Protein AF-A0A433D2B3-F1 (afdb_monomer)

Organism: NCBI:txid994334

Solvent-accessible surface area (backbone atoms only — not comparable to full-atom values): 10931 Å² total; per-residue (Å²): 137,81,81,78,73,80,75,75,76,67,41,40,36,40,37,32,33,40,99,88,41,54,33,32,41,32,51,20,39,74,54,77,74,91,64,68,75,92,56,89,85,70,92,57,62,90,76,40,71,64,41,86,61,55,42,36,30,39,37,45,31,44,39,43,84,67,86,61,67,58,45,28,50,34,42,29,52,46,85,72,70,93,79,68,74,88,70,60,84,61,95,88,54,80,71,46,66,30,31,39,37,40,40,28,44,83,43,98,86,71,34,32,44,38,40,38,44,30,24,35,72,87,78,66,45,78,64,61,48,37,38,36,36,40,39,40,73,90,66,50,48,43,37,37,41,42,38,38,30,88,72,38,38,35,40,37,26,42,39,41,51,55,88,56,32,37,45,32,38,60,78,46,79,49,68,44,94,85,28,78,82,63,63,73,91,66,96,69,78,132

Foldseek 3Di:
DPPPPPPQQFWKWKWKQDPPFTFKIWTWGFDDDPDPPPPPDDPPLVLQLQSSVAGKIKGKMKGHDDLADFIKIKIFRDPDPPPDDPGDDDPPTDIAMKIKMWHWHDDPVRKIKIKMWIAHPPPRHTDWIKIFIWHDVVSAFKIWTWMDTPLFKTWIWIDTRDRRMDIIGTPDMDGDPPRRDHDDPDPDDD

Nearest PDB structures (foldseek):
  4ymy-assembly1_A-2  TM=8.874E-01  e=3.573E-06  Arabidopsis thaliana
  3ia8-assembly1_A  TM=9.368E-01  e=1.236E-05  Homo sapiens
  3wje-assembly1_A  TM=8.516E-01  e=1.520E-05  Arabidopsis thaliana
  5ixm-assembly2_C  TM=2.430E-01  e=9.968E+00  Yersinia pestis

Sequence (190 aa):
MCSDAHVIPKPLHVTLDDKSQRVRHALLTRVGPMSLPCLRGMSSTSSHPLAFLVGTWKGKGVGKYPRTLLVTHRLVITPPPSHLSPLGIYPTIKPFNYGEEITISSSPKGFLVYHQKTWDNETNQPLHAEMGYFRTPGMGEKVELVVVAPNGLASVEEGIISGTEVNLSSKILARTSTAKVCFCSSGLQD

InterPro domains:
  IPR012674 Calycin [G3DSA:2.40.128.20] (83-186)
  IPR012674 Calycin [SSF50814] (48-179)
  IPR014878 THAP4-like, heme-binding domain [PF08768] (88-180)
  IPR014878 THAP4-like, heme-binding domain [cd07828] (49-180)
  IPR045165 Nitrobindin family [PTHR15854] (88-180)

pLDDT: mean 74.67, std 20.89, range [29.77, 97.44]

Secondary structure (DSSP, 8-state):
-------PPPPEEEEEEETTEEEEEEEEEEES-S-----TT---GGGSTTGGG-EEEEEEEEE---S----EEEEEESPPPTT--S----SSS--EEEEEEEEEEE-TTS-EEEEEEEEETTT--EEEEEEEEEE-GGGSSEEEEEEEETTTEEEEEEEEEETTEEEEEEEEEEE-TTSPP---------

Mean predicted aligned error: 10.5 Å

Radius of gyration: 17.61 Å; Cα contacts (8 Å, |Δi|>4): 393; chains: 1; bounding box: 43×60×46 Å

Structure (mmCIF, N/CA/C/O backbone):
data_AF-A0A433D2B3-F1
#
_entry.id   AF-A0A433D2B3-F1
#
loop_
_atom_site.group_PDB
_atom_site.id
_atom_site.type_symbol
_atom_site.label_atom_id
_atom_site.label_alt_id
_atom_site.label_comp_id
_atom_site.label_asym_id
_atom_site.label_entity_id
_atom_site.label_seq_id
_atom_site.pdbx_PDB_ins_code
_atom_site.Cartn_x
_atom_site.Cartn_y
_atom_site.Cartn_z
_atom_site.occupancy
_atom_site.B_iso_or_equiv
_atom_site.auth_seq_id
_atom_site.auth_comp_id
_atom_site.auth_asym_id
_atom_site.auth_atom_id
_atom_site.pdbx_PDB_model_num
ATOM 1 N N . MET A 1 1 ? 0.147 34.535 26.026 1.00 36.38 1 MET A N 1
ATOM 2 C CA . MET A 1 1 ? 1.220 33.800 25.327 1.00 36.38 1 MET A CA 1
ATOM 3 C C . MET A 1 1 ? 0.942 32.312 25.475 1.00 36.38 1 MET A C 1
ATOM 5 O O . MET A 1 1 ? 1.315 31.739 26.486 1.00 36.38 1 MET A O 1
ATOM 9 N N . CYS A 1 2 ? 0.219 31.705 24.532 1.00 31.45 2 CYS A N 1
ATOM 10 C CA . CYS A 1 2 ? 0.252 30.250 24.389 1.00 31.45 2 CYS A CA 1
ATOM 11 C C . CYS A 1 2 ? 1.401 29.969 23.429 1.00 31.45 2 CYS A C 1
ATOM 13 O O . CYS A 1 2 ? 1.379 30.459 22.303 1.00 31.45 2 CYS A O 1
ATOM 15 N N . SER A 1 3 ? 2.446 29.290 23.893 1.00 32.81 3 SER A N 1
ATOM 16 C CA . SER A 1 3 ? 3.455 28.760 22.987 1.00 32.81 3 SER A CA 1
ATOM 17 C C . SER A 1 3 ? 2.766 27.691 22.147 1.00 32.81 3 SER A C 1
ATOM 19 O O . SER A 1 3 ? 2.440 26.625 22.674 1.00 32.81 3 SER A O 1
ATOM 21 N N . ASP A 1 4 ? 2.516 27.979 20.872 1.00 34.50 4 ASP A N 1
ATOM 22 C CA . ASP A 1 4 ? 2.251 26.948 19.877 1.00 34.50 4 ASP A CA 1
ATOM 23 C C . ASP A 1 4 ? 3.492 26.059 19.837 1.00 34.50 4 ASP A C 1
ATOM 25 O O . ASP A 1 4 ? 4.485 26.356 19.169 1.00 34.50 4 ASP A O 1
ATOM 29 N N . ALA A 1 5 ? 3.477 24.990 20.633 1.00 38.03 5 ALA A N 1
ATOM 30 C CA . ALA A 1 5 ? 4.425 23.913 20.469 1.00 38.03 5 ALA A CA 1
ATOM 31 C C . ALA A 1 5 ? 4.274 23.459 19.019 1.00 38.03 5 ALA A C 1
ATOM 33 O O . ALA A 1 5 ? 3.211 22.989 18.616 1.00 38.03 5 ALA A O 1
ATOM 34 N N . HIS A 1 6 ? 5.313 23.676 18.220 1.00 41.75 6 HIS A N 1
ATOM 35 C CA . HIS A 1 6 ? 5.370 23.227 16.842 1.00 41.75 6 HIS A CA 1
ATOM 36 C C . HIS A 1 6 ? 5.349 21.694 16.863 1.00 41.75 6 HIS A C 1
ATOM 38 O O . HIS A 1 6 ? 6.390 21.046 16.964 1.00 41.75 6 HIS A O 1
ATOM 44 N N . VAL A 1 7 ? 4.151 21.103 16.883 1.00 53.12 7 VAL A N 1
ATOM 45 C CA . VAL A 1 7 ? 3.976 19.653 16.850 1.00 53.12 7 VAL A CA 1
ATOM 46 C C . VAL A 1 7 ? 4.418 19.209 15.466 1.00 53.12 7 VAL A C 1
ATOM 48 O O . VAL A 1 7 ? 3.688 19.360 14.488 1.00 53.12 7 VAL A O 1
ATOM 51 N N . ILE A 1 8 ? 5.643 18.698 15.381 1.00 56.00 8 ILE A N 1
ATOM 52 C CA . ILE A 1 8 ? 6.182 18.127 14.151 1.00 56.00 8 ILE A CA 1
ATOM 53 C C . ILE A 1 8 ? 5.275 16.944 13.773 1.00 56.00 8 ILE A C 1
ATOM 55 O O . ILE A 1 8 ? 5.150 16.004 14.568 1.00 56.00 8 ILE A O 1
ATOM 59 N N . PRO A 1 9 ? 4.607 16.966 12.604 1.00 66.56 9 PRO A N 1
ATOM 60 C CA . PRO A 1 9 ? 3.722 15.881 12.209 1.00 66.56 9 PRO A CA 1
ATOM 61 C C . PRO A 1 9 ? 4.531 14.591 12.057 1.00 66.56 9 PRO A C 1
ATOM 63 O O . PRO A 1 9 ? 5.535 14.552 11.344 1.00 66.56 9 PRO A O 1
ATOM 66 N N . LYS A 1 10 ? 4.097 13.528 12.744 1.00 79.88 10 LYS A N 1
ATOM 67 C CA . LYS A 1 10 ? 4.774 12.228 12.687 1.00 79.88 10 LYS A CA 1
ATOM 68 C C . LYS A 1 10 ? 4.677 11.636 11.273 1.00 79.88 10 LYS A C 1
ATOM 70 O O . LYS A 1 10 ? 3.610 11.735 10.658 1.00 79.88 10 LYS A O 1
ATOM 75 N N . PRO A 1 11 ? 5.748 11.010 10.759 1.00 83.88 11 PRO A N 1
ATOM 76 C CA . PRO A 1 11 ? 5.733 10.432 9.426 1.00 83.88 11 PRO A CA 1
ATOM 77 C C . PRO A 1 11 ? 4.878 9.162 9.370 1.00 83.88 11 PRO A C 1
ATOM 79 O O . PRO A 1 11 ? 4.800 8.378 10.324 1.00 83.88 11 PRO A O 1
ATOM 82 N N . LEU A 1 12 ? 4.280 8.937 8.206 1.00 85.38 12 LEU A N 1
ATOM 83 C CA . LEU A 1 12 ? 3.668 7.673 7.830 1.00 85.38 12 LEU A CA 1
ATOM 84 C C . LEU A 1 12 ? 4.764 6.744 7.303 1.00 85.38 12 LEU A C 1
ATOM 86 O O . LEU A 1 12 ? 5.452 7.057 6.331 1.00 85.38 12 LEU A O 1
ATOM 90 N N . HIS A 1 13 ? 4.923 5.60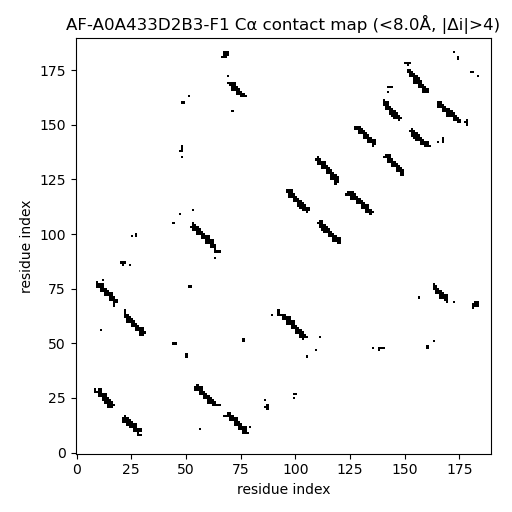2 7.960 1.00 88.00 13 HIS A N 1
ATOM 91 C CA . HIS A 1 13 ? 5.782 4.523 7.507 1.00 88.00 13 HIS A CA 1
ATOM 92 C C . HIS A 1 13 ? 4.929 3.522 6.748 1.00 88.00 13 HIS A C 1
ATOM 94 O O . HIS A 1 13 ? 3.984 2.950 7.293 1.00 88.00 13 HIS A O 1
ATOM 100 N N . VAL A 1 14 ? 5.292 3.302 5.493 1.00 86.00 14 VAL A N 1
ATOM 101 C CA . VAL A 1 14 ? 4.665 2.298 4.642 1.00 86.00 14 VAL A CA 1
ATOM 102 C C . VAL A 1 14 ? 5.658 1.167 4.464 1.00 86.00 14 VAL A C 1
ATOM 104 O O . VAL A 1 14 ? 6.830 1.385 4.137 1.00 86.00 14 VAL A O 1
ATOM 107 N N . THR A 1 15 ? 5.207 -0.050 4.715 1.00 83.56 15 THR A N 1
ATOM 108 C CA . THR A 1 15 ? 5.986 -1.260 4.485 1.00 83.56 15 THR A CA 1
ATOM 109 C C . THR A 1 15 ? 5.151 -2.261 3.719 1.00 83.56 15 THR A C 1
ATOM 111 O O . THR A 1 15 ? 3.971 -2.444 4.011 1.00 83.56 15 THR A O 1
ATOM 114 N N . LEU A 1 16 ? 5.792 -2.900 2.750 1.00 78.75 16 LEU A N 1
ATOM 115 C CA . LEU A 1 16 ? 5.245 -4.036 2.034 1.00 78.75 16 LEU A CA 1
ATOM 116 C C . LEU A 1 16 ? 6.189 -5.205 2.273 1.00 78.75 16 LEU A C 1
ATOM 118 O O . LEU A 1 16 ? 7.381 -5.105 1.953 1.00 78.75 16 LEU A O 1
ATOM 122 N N . ASP A 1 17 ? 5.664 -6.280 2.844 1.00 74.06 17 ASP A N 1
ATOM 123 C CA . ASP A 1 17 ? 6.424 -7.480 3.183 1.00 74.06 17 ASP A CA 1
ATOM 124 C C . ASP A 1 17 ? 5.883 -8.682 2.374 1.00 74.06 17 ASP A C 1
ATOM 126 O O . ASP A 1 17 ? 4.673 -8.816 2.207 1.00 74.06 17 ASP A O 1
ATOM 130 N N . ASP A 1 18 ? 6.768 -9.549 1.865 1.00 69.00 18 ASP A N 1
ATOM 131 C CA . ASP A 1 18 ? 6.427 -10.843 1.239 1.00 69.00 18 ASP A CA 1
ATOM 132 C C . ASP A 1 18 ? 7.002 -11.973 2.101 1.00 69.00 18 ASP A C 1
ATOM 134 O O . ASP A 1 18 ? 8.226 -12.104 2.214 1.00 69.00 18 ASP A O 1
ATOM 138 N N . LYS A 1 19 ? 6.107 -12.765 2.712 1.00 64.31 19 LYS A N 1
ATOM 139 C CA . LYS A 1 19 ? 6.339 -13.914 3.616 1.00 64.31 19 LYS A CA 1
ATOM 140 C C . LYS A 1 19 ? 7.333 -13.669 4.758 1.00 64.31 19 LYS A C 1
ATO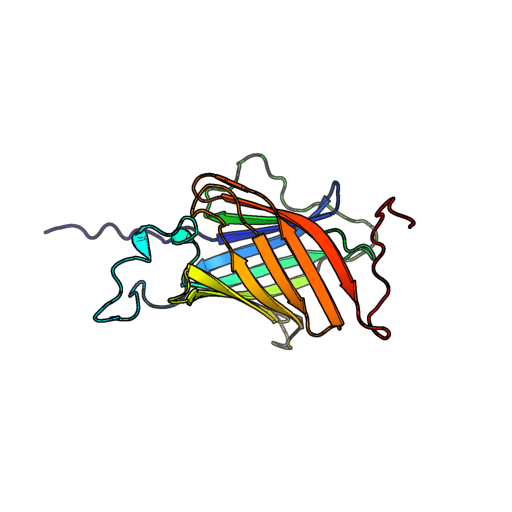M 142 O O . LYS A 1 19 ? 6.942 -13.678 5.919 1.00 64.31 19 LYS A O 1
ATOM 147 N N . SER A 1 20 ? 8.613 -13.500 4.449 1.00 53.44 20 SER A N 1
ATOM 148 C CA . SER A 1 20 ? 9.714 -13.373 5.408 1.00 53.44 20 SER A CA 1
ATOM 149 C C . SER A 1 20 ? 10.604 -12.149 5.185 1.00 53.44 20 SER A C 1
ATOM 151 O O . SER A 1 20 ? 11.572 -11.981 5.926 1.00 53.44 20 SER A O 1
ATOM 153 N N . GLN A 1 21 ? 10.341 -11.311 4.176 1.00 57.34 21 GLN A N 1
ATOM 154 C CA . GLN A 1 21 ? 11.238 -10.213 3.803 1.00 57.34 21 GLN A CA 1
ATOM 155 C C . GLN A 1 21 ? 10.484 -8.945 3.398 1.00 57.34 21 GLN A C 1
ATOM 157 O O . GLN A 1 21 ? 9.480 -8.992 2.692 1.00 57.34 21 GLN A O 1
ATOM 162 N N . ARG A 1 22 ? 11.041 -7.791 3.774 1.00 62.94 22 ARG A N 1
ATOM 163 C CA . ARG A 1 22 ? 10.541 -6.480 3.351 1.00 62.94 22 ARG A CA 1
ATOM 164 C C . ARG A 1 22 ? 10.921 -6.186 1.907 1.00 62.94 22 ARG A C 1
ATOM 166 O O . ARG A 1 22 ? 12.106 -6.064 1.594 1.00 62.94 22 ARG A O 1
ATOM 173 N N . VAL A 1 23 ? 9.918 -6.016 1.052 1.00 72.81 23 VAL A N 1
ATOM 174 C CA . VAL A 1 23 ? 10.076 -5.704 -0.379 1.00 72.81 23 VAL A CA 1
ATOM 175 C C . VAL A 1 23 ? 9.934 -4.208 -0.663 1.00 72.81 23 VAL A C 1
ATOM 177 O O . VAL A 1 23 ? 10.496 -3.702 -1.633 1.00 72.81 23 VAL A O 1
ATOM 180 N N . ARG A 1 24 ? 9.264 -3.459 0.219 1.00 79.75 24 ARG A N 1
ATOM 181 C CA . ARG A 1 24 ? 9.119 -2.003 0.108 1.00 79.75 24 ARG A CA 1
ATOM 182 C C . ARG A 1 24 ? 9.167 -1.339 1.474 1.00 79.75 24 ARG A C 1
ATOM 184 O O . ARG A 1 24 ? 8.575 -1.832 2.432 1.00 79.75 24 ARG A O 1
ATOM 191 N N . HIS A 1 25 ? 9.830 -0.192 1.545 1.00 83.88 25 HIS A N 1
ATOM 192 C CA . HIS A 1 25 ? 9.764 0.707 2.689 1.00 83.88 25 HIS A CA 1
ATOM 193 C C . HIS A 1 25 ? 9.702 2.157 2.215 1.00 83.88 25 HIS A C 1
ATOM 195 O O . HIS A 1 25 ? 10.531 2.541 1.393 1.00 83.88 25 HIS A O 1
ATOM 201 N N . ALA A 1 26 ? 8.779 2.956 2.744 1.00 84.94 26 ALA A N 1
ATOM 202 C CA . ALA A 1 26 ? 8.717 4.390 2.491 1.00 84.94 26 ALA A CA 1
ATOM 203 C C . ALA A 1 26 ? 8.452 5.186 3.771 1.00 84.94 26 ALA A C 1
ATOM 205 O O . ALA A 1 26 ? 7.760 4.722 4.682 1.00 84.94 26 ALA A O 1
ATOM 206 N N . LEU A 1 27 ? 9.015 6.395 3.807 1.00 87.25 27 LEU A N 1
ATOM 207 C CA . LEU A 1 27 ? 8.814 7.393 4.851 1.00 87.25 27 LEU A CA 1
ATOM 208 C C . LEU A 1 27 ? 8.154 8.613 4.226 1.00 87.25 27 LEU A C 1
ATOM 210 O O . LEU A 1 27 ? 8.763 9.280 3.386 1.00 87.25 27 LEU A O 1
ATOM 214 N N . LEU A 1 28 ? 6.917 8.889 4.630 1.00 87.56 28 LEU A N 1
ATOM 215 C CA . LEU A 1 28 ? 6.098 9.944 4.050 1.00 87.56 28 LEU A CA 1
ATOM 216 C C . LEU A 1 28 ? 5.723 10.978 5.107 1.00 87.56 28 LEU A C 1
ATOM 218 O O . LEU A 1 28 ? 5.238 10.646 6.188 1.00 87.56 28 LEU A O 1
ATOM 222 N N . THR A 1 29 ? 5.887 12.247 4.767 1.00 88.69 29 THR A N 1
ATOM 223 C CA . THR A 1 29 ? 5.452 13.370 5.595 1.00 88.69 29 THR A CA 1
ATOM 224 C C . THR A 1 29 ? 4.108 13.864 5.087 1.00 88.69 29 THR A C 1
ATOM 226 O O . THR A 1 29 ? 3.861 13.888 3.881 1.00 88.69 29 THR A O 1
ATOM 229 N N . ARG A 1 30 ? 3.220 14.269 5.994 1.00 87.69 30 ARG A N 1
ATOM 230 C CA . ARG A 1 30 ? 1.948 14.881 5.604 1.00 87.69 30 ARG A CA 1
ATOM 231 C C . ARG A 1 30 ? 2.207 16.212 4.884 1.00 87.69 30 ARG A C 1
ATOM 233 O O . ARG A 1 30 ? 2.956 17.043 5.391 1.00 87.69 30 ARG A O 1
ATOM 240 N N . VAL A 1 31 ? 1.585 16.412 3.725 1.00 86.19 31 VAL A N 1
ATOM 241 C CA . VAL A 1 31 ? 1.698 17.628 2.905 1.00 86.19 31 VAL A CA 1
ATOM 242 C C . VAL A 1 31 ? 0.341 18.319 2.807 1.00 86.19 31 VAL A C 1
ATOM 244 O O . VAL A 1 31 ? -0.689 17.665 2.655 1.00 86.19 31 VAL A O 1
ATOM 247 N N . GLY A 1 32 ? 0.358 19.652 2.851 1.00 70.19 32 GLY A N 1
ATOM 248 C CA . GLY A 1 32 ? -0.837 20.493 2.813 1.00 70.19 32 GLY A CA 1
ATOM 249 C C . GLY A 1 32 ? -1.330 20.889 4.210 1.00 70.19 32 GLY A C 1
ATOM 250 O O . GLY A 1 32 ? -0.843 20.366 5.216 1.00 70.19 32 GLY A O 1
ATOM 251 N N . PRO A 1 33 ? -2.259 21.855 4.300 1.00 54.53 33 PRO A N 1
ATOM 252 C CA . PRO A 1 33 ? -2.756 22.324 5.584 1.00 54.53 33 PRO A CA 1
ATOM 253 C C . PRO A 1 33 ? -3.473 21.188 6.330 1.00 54.53 33 PRO A C 1
ATOM 255 O O . PRO A 1 33 ? -4.255 20.445 5.743 1.00 54.53 33 PRO A O 1
ATOM 258 N N . MET A 1 34 ? -3.276 21.099 7.653 1.00 48.66 34 MET A N 1
ATOM 259 C CA . MET A 1 34 ? -4.093 20.265 8.558 1.00 48.66 34 MET A CA 1
ATOM 260 C C . MET A 1 34 ? -5.570 20.702 8.613 1.00 48.66 34 MET A C 1
ATOM 262 O O . MET A 1 34 ? -6.334 20.210 9.441 1.00 48.66 34 MET A O 1
ATOM 266 N N . SER A 1 35 ? -6.000 21.628 7.756 1.00 38.94 35 SER A N 1
ATOM 267 C CA . SER A 1 35 ? -7.409 21.922 7.598 1.00 38.94 35 SER A CA 1
ATOM 268 C C . SER A 1 35 ? -8.061 20.733 6.904 1.00 38.94 35 SER A C 1
ATOM 270 O O . SER A 1 35 ? -7.935 20.555 5.689 1.00 38.94 35 SER A O 1
ATOM 272 N N . LEU A 1 36 ? -8.829 19.964 7.680 1.00 43.25 36 LEU A N 1
ATOM 273 C CA . LEU A 1 36 ? -10.088 19.415 7.183 1.00 43.25 36 LEU A CA 1
ATOM 274 C C . LEU A 1 36 ? -10.676 20.463 6.226 1.00 43.25 36 LEU A C 1
ATOM 276 O O . LEU A 1 36 ? -10.712 21.640 6.611 1.00 43.25 36 LEU A O 1
ATOM 280 N N . PRO A 1 37 ? -11.098 20.105 4.997 1.00 36.06 37 PRO A N 1
ATOM 281 C CA . PRO A 1 37 ? -11.882 21.042 4.212 1.00 36.06 37 PRO A CA 1
ATOM 282 C C . PRO A 1 37 ? -12.959 21.566 5.156 1.00 36.06 37 PRO A C 1
ATOM 284 O O . PRO A 1 37 ? -13.499 20.776 5.936 1.00 36.06 37 PRO A O 1
ATOM 287 N N . CYS A 1 38 ? -13.193 22.878 5.169 1.00 31.14 38 CYS A N 1
ATOM 288 C CA . CYS A 1 38 ? -14.261 23.481 5.954 1.00 31.14 38 CYS A CA 1
ATOM 289 C C . CYS A 1 38 ? -15.594 22.955 5.396 1.00 31.14 38 CYS A C 1
ATOM 291 O O . CYS A 1 38 ? -16.280 23.597 4.608 1.00 31.14 38 CYS A O 1
ATOM 293 N N . LEU A 1 39 ? -15.901 21.706 5.729 1.00 39.03 39 LEU A N 1
ATOM 294 C CA . LEU A 1 39 ? -17.103 20.976 5.416 1.00 39.03 39 LEU A CA 1
ATOM 295 C C . LEU A 1 39 ? -18.070 21.413 6.489 1.00 39.03 39 LEU A C 1
ATOM 297 O O . LEU A 1 39 ? -18.181 20.814 7.559 1.00 39.03 39 LEU A O 1
ATOM 301 N N . ARG A 1 40 ? -18.741 22.523 6.196 1.00 36.53 40 ARG A N 1
ATOM 302 C CA . ARG A 1 40 ? -19.979 22.905 6.860 1.00 36.53 40 ARG A CA 1
ATOM 303 C C . ARG A 1 40 ? -20.926 21.702 6.726 1.00 36.53 40 ARG A C 1
ATOM 305 O O . ARG A 1 40 ? -21.530 21.511 5.678 1.00 36.53 40 ARG A O 1
ATOM 312 N N . GLY A 1 41 ? -20.958 20.848 7.753 1.00 41.47 41 GLY A N 1
ATOM 313 C CA . GLY A 1 41 ? -21.834 19.675 7.829 1.00 41.47 41 GLY A CA 1
ATOM 314 C C . GLY A 1 41 ? -21.193 18.292 8.030 1.00 41.47 41 GLY A C 1
ATOM 315 O O . GLY A 1 41 ? -21.931 17.318 7.949 1.00 41.47 41 GLY A O 1
ATOM 316 N N . MET A 1 42 ? -19.887 18.140 8.303 1.00 42.84 42 MET A N 1
ATOM 317 C CA . MET A 1 42 ? -19.310 16.813 8.621 1.00 42.84 42 MET A CA 1
ATOM 318 C C . MET A 1 42 ? -18.892 16.691 10.089 1.00 42.84 42 MET A C 1
ATOM 320 O O . MET A 1 42 ? -17.836 17.163 10.494 1.00 42.84 42 MET A O 1
ATOM 324 N N . SER A 1 43 ? -19.721 16.008 10.879 1.00 42.06 43 SER A N 1
ATOM 325 C CA . SER A 1 43 ? -19.498 15.723 12.301 1.00 42.06 43 SER A CA 1
ATOM 326 C C . SER A 1 43 ? -18.958 14.311 12.586 1.00 42.06 43 SER A C 1
ATOM 328 O O . SER A 1 43 ? -19.141 13.825 13.696 1.00 42.06 43 SER A O 1
ATOM 330 N N . SER A 1 44 ? -18.332 13.607 11.632 1.00 50.03 44 SER A N 1
ATOM 331 C CA . SER A 1 44 ? -18.003 12.178 11.837 1.00 50.03 44 SER A CA 1
ATOM 332 C C . SER A 1 44 ? -16.615 11.702 11.405 1.00 50.03 44 SER A C 1
ATOM 334 O O . SER A 1 44 ? -16.292 10.538 11.625 1.00 50.03 44 SER A O 1
ATOM 336 N N . THR A 1 45 ? -15.742 12.541 10.835 1.00 54.19 45 THR A N 1
ATOM 337 C CA . THR A 1 45 ? -14.391 12.062 10.475 1.00 54.19 45 THR A CA 1
ATOM 338 C C . THR A 1 45 ? -13.500 11.829 11.687 1.00 54.19 45 THR A C 1
ATOM 340 O O . THR A 1 45 ? -12.610 10.994 11.602 1.00 54.19 45 THR A O 1
ATOM 343 N N . SER A 1 46 ? -13.728 12.511 12.814 1.00 60.19 46 SER A N 1
ATOM 344 C CA . SER A 1 46 ? -12.923 12.323 14.030 1.00 60.19 46 SER A CA 1
ATOM 345 C C . SER A 1 46 ? -13.148 10.972 14.716 1.00 60.19 46 SER A C 1
ATOM 347 O O . SER A 1 46 ? -12.275 10.536 15.458 1.00 60.19 46 SER A O 1
ATOM 349 N N . SER A 1 47 ? -14.276 10.298 14.464 1.00 74.69 47 SER A N 1
ATOM 350 C CA . SER A 1 47 ? -14.601 8.990 15.050 1.00 74.69 47 SER A CA 1
ATOM 351 C C . SER A 1 47 ? -14.283 7.802 14.138 1.00 74.69 47 SER A C 1
ATOM 353 O O . SER A 1 47 ? -14.459 6.657 14.548 1.00 74.69 47 SER A O 1
ATOM 355 N N . HIS A 1 48 ? -13.818 8.037 12.906 1.00 87.25 48 HIS A N 1
ATOM 356 C CA . HIS A 1 48 ? -13.455 6.949 11.998 1.00 87.25 48 HIS A CA 1
ATOM 357 C C . HIS A 1 48 ? -12.161 6.260 12.488 1.00 87.25 48 HIS A C 1
ATOM 359 O O . HIS A 1 48 ? -11.171 6.961 12.699 1.00 87.25 48 HIS A O 1
ATOM 365 N N . PRO A 1 49 ? -12.088 4.915 12.597 1.00 90.88 49 PRO A N 1
ATOM 366 C CA . PRO A 1 49 ? -10.894 4.215 13.101 1.00 90.88 49 PRO A CA 1
ATOM 367 C C . PRO A 1 49 ? -9.598 4.578 12.360 1.00 90.88 49 PRO A C 1
ATOM 369 O O . PRO A 1 49 ? -8.541 4.725 12.956 1.00 90.88 49 PRO A O 1
ATOM 372 N N . LEU A 1 50 ? -9.701 4.795 11.047 1.00 91.62 50 LEU A N 1
ATOM 373 C CA . LEU A 1 50 ? -8.605 5.225 10.168 1.00 91.62 50 LEU A CA 1
ATOM 374 C C . LEU A 1 50 ? -8.461 6.751 9.986 1.00 91.62 50 LEU A C 1
ATOM 376 O O . LEU A 1 50 ? -7.766 7.194 9.071 1.00 91.62 50 LEU A O 1
ATOM 380 N N . ALA A 1 51 ? -9.100 7.583 10.815 1.00 89.75 51 ALA A N 1
ATOM 381 C CA . ALA A 1 51 ? -9.045 9.046 10.682 1.00 89.75 51 ALA A CA 1
ATOM 382 C C . ALA A 1 51 ? -7.609 9.593 10.669 1.00 89.75 51 ALA A C 1
ATOM 384 O O . ALA A 1 51 ? -7.314 10.566 9.973 1.00 89.75 51 ALA A O 1
ATOM 385 N N . PHE A 1 52 ? -6.697 8.930 11.386 1.00 88.38 52 PHE A N 1
ATOM 386 C CA . PHE A 1 52 ? -5.285 9.296 11.446 1.00 88.38 52 PHE A CA 1
ATOM 387 C C . PHE A 1 52 ? -4.579 9.232 10.084 1.00 88.38 52 PHE A C 1
ATOM 389 O O . PHE A 1 52 ? -3.615 9.966 9.877 1.00 88.38 52 PHE A O 1
ATOM 396 N N . LEU A 1 53 ? -5.067 8.424 9.137 1.00 90.94 53 LEU A N 1
ATOM 397 C CA . LEU A 1 53 ? -4.506 8.315 7.789 1.00 90.94 53 LEU A CA 1
ATOM 398 C C . LEU A 1 53 ? -5.022 9.382 6.818 1.00 90.94 53 LEU A C 1
ATOM 400 O O . LEU A 1 53 ? -4.376 9.617 5.799 1.00 90.94 53 LEU A O 1
ATOM 404 N N . VAL A 1 54 ? -6.152 10.035 7.105 1.00 92.00 54 VAL A N 1
ATOM 405 C CA . VAL A 1 54 ? -6.774 10.996 6.180 1.00 92.00 54 VAL A CA 1
ATOM 406 C C . VAL A 1 54 ? -5.841 12.183 5.943 1.00 92.00 54 VAL A C 1
ATOM 408 O O . VAL A 1 54 ? -5.419 12.853 6.889 1.00 92.00 54 VAL A O 1
ATOM 411 N N . GLY A 1 55 ? -5.537 12.448 4.675 1.00 91.25 55 GLY A N 1
ATOM 412 C CA . GLY A 1 55 ? -4.623 13.491 4.224 1.00 91.25 55 GLY A CA 1
ATOM 413 C C . GLY A 1 55 ? -3.798 13.066 3.010 1.00 91.25 55 GLY A C 1
ATOM 414 O O . GLY A 1 55 ? -3.951 11.966 2.475 1.00 91.25 55 GLY A O 1
ATOM 415 N N . THR A 1 56 ? -2.902 13.957 2.594 1.00 93.31 56 THR A N 1
ATOM 416 C CA . THR A 1 56 ? -1.886 13.670 1.579 1.00 93.31 56 THR A CA 1
ATOM 417 C C . THR A 1 56 ? -0.542 13.474 2.260 1.00 93.31 56 THR A C 1
ATOM 419 O O . THR A 1 56 ? -0.138 14.280 3.098 1.00 93.31 56 THR A O 1
ATOM 422 N N . TRP A 1 57 ? 0.157 12.412 1.891 1.00 92.62 57 TRP A N 1
ATOM 423 C CA . TRP A 1 57 ? 1.451 12.007 2.421 1.00 92.62 57 TRP A CA 1
ATOM 424 C C . TRP A 1 57 ? 2.436 11.922 1.272 1.00 92.62 57 TRP A C 1
ATOM 426 O O . TRP A 1 57 ? 2.132 11.289 0.268 1.00 92.62 57 TRP A O 1
ATOM 436 N N . LYS A 1 58 ? 3.607 12.536 1.409 1.00 92.88 58 LYS A N 1
ATOM 437 C CA . LYS A 1 58 ? 4.633 12.548 0.369 1.00 92.88 58 LYS A CA 1
ATOM 438 C C . LYS A 1 58 ? 6.004 12.284 0.956 1.00 92.88 58 LYS A C 1
ATOM 440 O O . LYS A 1 58 ? 6.337 12.801 2.022 1.00 92.88 58 LYS A O 1
ATOM 445 N N . GLY A 1 59 ? 6.822 11.522 0.252 1.00 90.19 59 GLY A N 1
ATOM 446 C CA . GLY A 1 59 ? 8.176 11.251 0.697 1.00 90.19 59 GLY A CA 1
ATOM 447 C C . GLY A 1 59 ? 8.935 10.339 -0.243 1.00 90.19 59 GLY A C 1
ATOM 448 O O . GLY A 1 59 ? 8.738 10.376 -1.458 1.00 90.19 59 GLY A O 1
ATOM 449 N N . LYS A 1 60 ? 9.855 9.568 0.330 1.00 87.69 60 LYS A N 1
ATOM 450 C CA . LYS A 1 60 ? 10.775 8.709 -0.414 1.00 87.69 60 LYS A CA 1
ATOM 451 C C . LYS A 1 60 ? 10.691 7.284 0.099 1.00 87.69 60 LYS A C 1
ATOM 453 O O . LYS A 1 60 ? 10.498 7.055 1.295 1.00 87.69 60 LYS A O 1
ATOM 458 N N . GLY A 1 61 ? 10.892 6.343 -0.811 1.00 85.06 61 GLY A N 1
ATOM 459 C CA . GLY A 1 61 ? 10.947 4.930 -0.498 1.00 85.06 61 GLY A CA 1
ATOM 460 C C . GLY A 1 61 ? 12.073 4.204 -1.215 1.00 85.06 61 GLY A C 1
ATOM 461 O O . GLY A 1 61 ? 12.685 4.704 -2.161 1.00 85.06 61 GLY A O 1
ATOM 462 N N . VAL A 1 62 ? 12.332 2.999 -0.724 1.00 83.25 62 VAL A N 1
ATOM 463 C CA . VAL A 1 62 ? 13.252 2.025 -1.301 1.00 83.25 62 VAL A CA 1
ATOM 464 C C . VAL A 1 62 ? 12.463 0.756 -1.585 1.00 83.25 62 VAL A C 1
ATOM 466 O O . VAL A 1 62 ? 11.712 0.269 -0.732 1.00 83.25 62 VAL A O 1
ATOM 469 N N . GLY A 1 63 ? 12.594 0.249 -2.806 1.00 76.12 63 GLY A N 1
ATOM 470 C CA . GLY A 1 63 ? 11.864 -0.916 -3.295 1.00 76.12 63 GLY A CA 1
ATOM 471 C C . GLY A 1 63 ? 12.805 -2.007 -3.791 1.00 76.12 63 GLY A C 1
ATOM 472 O O . GLY A 1 63 ? 13.900 -1.731 -4.288 1.00 76.12 63 GLY A O 1
ATOM 473 N N . LYS A 1 64 ? 12.365 -3.257 -3.651 1.00 70.00 64 LYS A N 1
ATOM 474 C CA . LYS A 1 64 ? 12.967 -4.468 -4.215 1.00 70.00 64 LYS A CA 1
ATOM 475 C C . LYS A 1 64 ? 11.827 -5.394 -4.629 1.00 70.00 64 LYS A C 1
ATOM 477 O O . LYS A 1 64 ? 11.088 -5.849 -3.772 1.00 70.00 64 LYS A O 1
ATOM 482 N N . TYR A 1 65 ? 11.689 -5.692 -5.918 1.00 60.34 65 TYR A N 1
ATOM 483 C CA . TYR A 1 65 ? 10.618 -6.569 -6.411 1.00 60.34 65 TYR A CA 1
ATOM 484 C C . TYR A 1 65 ? 11.161 -7.938 -6.835 1.00 60.34 65 TYR A C 1
ATOM 486 O O . TYR A 1 65 ? 11.547 -8.086 -7.999 1.00 60.34 65 TYR A O 1
ATOM 494 N N . PRO A 1 66 ? 11.202 -8.961 -5.957 1.00 50.22 66 PRO A N 1
ATOM 495 C CA . PRO A 1 66 ? 11.286 -10.337 -6.430 1.00 50.22 66 PRO A CA 1
ATOM 496 C C . PRO A 1 66 ? 10.031 -10.675 -7.255 1.00 50.22 66 PRO A C 1
ATOM 498 O O . PRO A 1 66 ? 9.002 -10.016 -7.153 1.00 50.22 66 PRO A O 1
ATOM 501 N N . ARG A 1 67 ? 10.109 -11.698 -8.111 1.00 48.50 67 ARG A N 1
ATOM 502 C CA . ARG A 1 67 ? 9.041 -12.098 -9.057 1.00 48.50 67 ARG A CA 1
ATOM 503 C C . ARG A 1 67 ? 7.760 -12.665 -8.391 1.00 48.50 67 ARG A C 1
ATOM 505 O O . ARG A 1 67 ? 6.981 -13.332 -9.067 1.00 48.50 67 ARG A O 1
ATOM 512 N N . THR A 1 68 ? 7.530 -12.405 -7.104 1.00 48.31 68 THR A N 1
ATOM 513 C CA . THR A 1 68 ? 6.436 -12.956 -6.286 1.00 48.31 68 THR A CA 1
ATOM 514 C C . THR A 1 68 ? 5.639 -11.816 -5.639 1.00 48.31 68 THR A C 1
ATOM 516 O O . THR A 1 68 ? 6.209 -10.784 -5.303 1.00 48.31 68 THR A O 1
ATOM 519 N N . LEU A 1 69 ? 4.312 -11.976 -5.542 1.00 52.28 69 LEU A N 1
ATOM 520 C CA . LEU A 1 69 ? 3.336 -10.888 -5.336 1.00 52.28 69 LEU A CA 1
ATOM 521 C C . LEU A 1 69 ? 2.322 -11.161 -4.208 1.00 52.28 69 LEU A C 1
ATOM 523 O O . LEU A 1 69 ? 1.260 -10.547 -4.180 1.00 52.28 69 LEU A O 1
ATOM 527 N N . LEU A 1 70 ? 2.625 -12.067 -3.272 1.00 53.28 70 LEU A N 1
ATOM 528 C CA . LEU A 1 70 ? 1.883 -12.085 -2.011 1.00 53.28 70 LEU A CA 1
ATOM 529 C C . LEU A 1 70 ? 2.461 -10.992 -1.129 1.00 53.28 70 LEU A C 1
ATOM 531 O O . LEU A 1 70 ? 3.609 -11.074 -0.703 1.00 53.28 70 LEU A O 1
ATOM 535 N N . VAL A 1 71 ? 1.671 -9.950 -0.913 1.00 60.00 71 VAL A N 1
ATOM 536 C CA . VAL A 1 71 ? 2.132 -8.760 -0.218 1.00 60.00 71 VAL A CA 1
ATOM 537 C C . VAL A 1 71 ? 1.249 -8.466 0.986 1.00 60.00 71 VAL A C 1
ATOM 539 O O . VAL A 1 71 ? 0.023 -8.584 0.943 1.00 60.00 71 VAL A O 1
ATOM 542 N N . THR A 1 72 ? 1.902 -8.124 2.085 1.00 59.97 72 THR A N 1
ATOM 543 C CA . THR A 1 72 ? 1.282 -7.659 3.321 1.00 59.97 72 THR A CA 1
ATOM 544 C C . THR A 1 72 ? 1.499 -6.158 3.386 1.00 59.97 72 THR A C 1
ATOM 546 O O . THR A 1 72 ? 2.637 -5.715 3.584 1.00 59.97 72 THR A O 1
ATOM 549 N N . HIS A 1 73 ? 0.436 -5.371 3.197 1.00 72.38 73 HIS A N 1
ATOM 550 C CA . HIS A 1 73 ? 0.492 -3.937 3.452 1.00 72.38 73 HIS A CA 1
ATOM 551 C C . HIS A 1 73 ? 0.501 -3.681 4.956 1.00 72.38 73 HIS A C 1
ATOM 553 O O . HIS A 1 73 ? -0.401 -4.074 5.693 1.00 72.38 73 HIS A O 1
ATOM 559 N N . ARG A 1 74 ? 1.515 -2.961 5.421 1.00 76.69 74 ARG A N 1
ATOM 560 C CA . ARG A 1 74 ? 1.572 -2.443 6.785 1.00 76.69 74 ARG A CA 1
ATOM 561 C C . ARG A 1 74 ? 1.791 -0.937 6.733 1.00 76.69 74 ARG A C 1
ATOM 563 O O . ARG A 1 74 ? 2.798 -0.463 6.205 1.00 76.69 74 ARG A O 1
ATOM 570 N N . LEU A 1 75 ? 0.828 -0.193 7.267 1.00 78.38 75 LEU A N 1
ATOM 571 C CA . LEU A 1 75 ? 0.848 1.263 7.351 1.00 78.38 75 LEU A CA 1
ATOM 572 C C . LEU A 1 75 ? 0.898 1.649 8.824 1.00 78.38 75 LEU A C 1
ATOM 574 O O . LEU A 1 75 ? 0.009 1.296 9.594 1.00 78.38 75 LEU A O 1
ATOM 578 N N . VAL A 1 76 ? 1.929 2.384 9.222 1.00 77.44 76 VAL A N 1
ATOM 579 C CA . VAL A 1 76 ? 2.137 2.775 10.617 1.00 77.44 76 VAL A CA 1
ATOM 580 C C . VAL A 1 76 ? 2.405 4.266 10.668 1.00 77.44 76 VAL A C 1
ATOM 582 O O . VAL A 1 76 ? 3.412 4.729 10.134 1.00 77.44 76 VAL A O 1
ATOM 585 N N . ILE A 1 77 ? 1.553 5.037 11.344 1.00 74.25 77 ILE A N 1
ATOM 586 C CA . ILE A 1 77 ? 2.008 6.337 11.841 1.00 74.25 77 ILE A CA 1
ATOM 587 C C . ILE A 1 77 ? 2.801 6.058 13.105 1.00 74.25 77 ILE A C 1
ATOM 589 O O . ILE A 1 77 ? 2.301 5.529 14.096 1.00 74.25 77 ILE A O 1
ATOM 593 N N . THR A 1 78 ? 4.074 6.376 12.994 1.00 61.09 78 THR A N 1
ATOM 594 C CA . THR A 1 78 ? 5.143 5.991 13.903 1.00 61.09 78 THR A CA 1
ATOM 595 C C . THR A 1 78 ? 5.152 6.765 15.225 1.00 61.09 78 THR A C 1
ATOM 597 O O . THR A 1 78 ? 4.301 7.638 15.417 1.00 61.09 78 THR A O 1
ATOM 600 N N . PRO A 1 79 ? 6.032 6.446 16.204 1.00 45.31 79 PRO A N 1
ATOM 601 C CA . PRO A 1 79 ? 7.405 5.927 16.067 1.00 45.31 79 PRO A CA 1
ATOM 602 C C . PRO A 1 79 ? 7.475 4.483 15.519 1.00 45.31 79 PRO A C 1
ATOM 604 O O . PRO A 1 79 ? 6.625 3.671 15.876 1.00 45.31 79 PRO A O 1
ATOM 607 N N . PRO A 1 80 ? 8.423 4.151 14.614 1.00 51.50 80 PRO A N 1
ATOM 608 C CA . PRO A 1 80 ? 8.589 2.774 14.166 1.00 51.50 80 PRO A CA 1
ATOM 609 C C . PRO A 1 80 ? 9.150 1.949 15.332 1.00 51.50 80 PRO A C 1
ATOM 611 O O . PRO A 1 80 ? 9.871 2.504 16.166 1.00 51.50 80 PRO A O 1
ATOM 614 N N . PRO A 1 81 ? 8.899 0.632 15.396 1.00 45.38 81 PRO A N 1
ATOM 615 C CA . PRO A 1 81 ? 9.593 -0.230 16.342 1.00 45.38 81 PRO A CA 1
ATOM 616 C C . PRO A 1 81 ? 11.111 -0.108 16.154 1.00 45.38 81 PRO A C 1
ATOM 618 O O . PRO A 1 81 ? 11.624 -0.326 15.054 1.00 45.38 81 PRO A O 1
ATOM 621 N N . SER A 1 82 ? 11.832 0.190 17.234 1.00 44.09 82 SER A N 1
ATOM 622 C CA . SER A 1 82 ? 13.297 0.338 17.298 1.00 44.09 82 SER A CA 1
ATOM 623 C C . SER A 1 82 ? 14.086 -0.911 16.872 1.00 44.09 82 SER A C 1
ATOM 625 O O . SER A 1 82 ? 15.302 -0.844 16.717 1.00 44.09 82 SER A O 1
ATOM 627 N N . HIS A 1 83 ? 13.411 -2.042 16.653 1.00 49.38 83 HIS A N 1
ATOM 628 C CA . HIS A 1 83 ? 14.010 -3.320 16.263 1.00 49.38 83 HIS A CA 1
ATOM 629 C C . HIS A 1 83 ? 13.915 -3.635 14.762 1.00 49.38 83 HIS A C 1
ATOM 631 O O . HIS A 1 83 ? 14.409 -4.674 14.328 1.00 49.38 83 HIS A O 1
ATOM 637 N N . LEU A 1 84 ? 13.288 -2.778 13.947 1.00 45.03 84 LEU A N 1
ATOM 638 C CA . LEU A 1 84 ? 13.222 -3.011 12.505 1.00 45.03 84 LEU A CA 1
ATOM 639 C C . LEU A 1 84 ? 14.560 -2.665 11.849 1.00 45.03 84 LEU A C 1
ATOM 641 O O . LEU A 1 84 ? 14.906 -1.497 11.684 1.00 45.03 84 LEU A O 1
ATOM 645 N N . SER A 1 85 ? 15.292 -3.697 11.434 1.00 41.91 85 SER A N 1
ATOM 646 C CA . SER A 1 85 ? 16.494 -3.565 10.614 1.00 41.91 85 SER A CA 1
ATOM 647 C C . SER A 1 85 ? 16.180 -2.750 9.348 1.00 41.91 85 SER A C 1
ATOM 649 O O . SER A 1 85 ? 15.157 -3.000 8.695 1.00 41.91 85 SER A O 1
ATOM 651 N N . PRO A 1 86 ? 17.031 -1.789 8.957 1.00 42.69 86 PRO A N 1
ATOM 652 C CA . PRO A 1 86 ? 16.861 -1.096 7.695 1.00 42.69 86 PRO A CA 1
ATOM 653 C C . PRO A 1 86 ? 17.173 -2.082 6.562 1.00 42.69 86 PRO A C 1
ATOM 655 O O . PRO A 1 86 ? 18.325 -2.414 6.320 1.00 42.69 86 PRO A O 1
ATOM 658 N N . LEU A 1 87 ? 16.119 -2.511 5.859 1.00 48.12 87 LEU A N 1
ATOM 659 C CA . LEU A 1 87 ? 16.136 -3.233 4.578 1.00 48.12 87 LEU A CA 1
ATOM 660 C C . LEU A 1 87 ? 16.565 -4.715 4.641 1.00 48.12 87 LEU A C 1
ATOM 662 O O . LEU A 1 87 ? 17.717 -5.046 4.898 1.00 48.12 87 LEU A O 1
ATOM 666 N N . GLY A 1 88 ? 15.662 -5.618 4.240 1.00 41.00 88 GLY A N 1
ATOM 667 C CA . GLY A 1 88 ? 16.041 -6.974 3.824 1.00 41.00 88 GLY A CA 1
ATOM 668 C C . GLY A 1 88 ? 16.880 -6.905 2.543 1.00 41.00 88 GLY A C 1
ATOM 669 O O . GLY A 1 88 ? 16.489 -6.250 1.569 1.00 41.00 88 GLY A O 1
ATOM 670 N N . ILE A 1 89 ? 18.076 -7.498 2.532 1.00 37.91 89 ILE A N 1
ATOM 671 C CA . ILE A 1 89 ? 18.966 -7.534 1.362 1.00 37.91 89 ILE A CA 1
ATOM 672 C C . ILE A 1 89 ? 18.647 -8.776 0.526 1.00 37.91 89 ILE A C 1
ATOM 674 O O . ILE A 1 89 ? 18.929 -9.892 0.939 1.00 37.91 89 ILE A O 1
ATOM 678 N N . TYR A 1 90 ? 18.098 -8.569 -0.675 1.00 42.56 90 TYR A N 1
ATOM 679 C CA . TYR A 1 90 ? 18.046 -9.597 -1.716 1.00 42.56 90 TYR A CA 1
ATOM 680 C C . TYR A 1 90 ? 19.333 -9.550 -2.559 1.00 42.56 90 TYR A C 1
ATOM 682 O O . TYR A 1 90 ? 19.645 -8.482 -3.089 1.00 42.56 90 TYR A O 1
ATOM 690 N N . PRO A 1 91 ? 20.052 -10.673 -2.752 1.00 45.53 91 PRO A N 1
ATOM 691 C CA . PRO A 1 91 ? 21.245 -10.725 -3.607 1.00 45.53 91 PRO A CA 1
ATOM 692 C C . PRO A 1 91 ? 20.955 -10.576 -5.108 1.00 45.53 91 PRO A C 1
ATOM 694 O O . PRO A 1 91 ? 21.862 -10.306 -5.888 1.00 45.53 91 PRO A O 1
ATOM 697 N N . THR A 1 92 ? 19.708 -10.783 -5.538 1.00 49.56 92 THR A N 1
ATOM 698 C CA . THR A 1 92 ? 19.367 -10.974 -6.958 1.00 49.56 92 THR A CA 1
ATOM 699 C C . THR A 1 92 ? 18.798 -9.739 -7.659 1.00 49.56 92 THR A C 1
ATOM 701 O O . THR A 1 92 ? 18.723 -9.741 -8.886 1.00 49.56 92 THR A O 1
ATOM 704 N N . ILE A 1 93 ? 18.410 -8.681 -6.932 1.00 55.44 93 ILE A N 1
ATOM 705 C CA . ILE A 1 93 ? 17.833 -7.445 -7.497 1.00 55.44 93 ILE A CA 1
ATOM 706 C C . ILE A 1 93 ? 18.425 -6.226 -6.787 1.00 55.44 93 ILE A C 1
ATOM 708 O O . ILE A 1 93 ? 18.385 -6.137 -5.558 1.00 55.44 93 ILE A O 1
ATOM 712 N N . LYS A 1 94 ? 18.938 -5.261 -7.560 1.00 62.41 94 LYS A N 1
ATOM 713 C CA . LYS A 1 94 ? 19.427 -3.991 -7.010 1.00 62.41 94 LYS A CA 1
ATOM 714 C C . LYS A 1 94 ? 18.246 -3.183 -6.443 1.00 62.41 94 LYS A C 1
ATOM 716 O O . LYS A 1 94 ? 1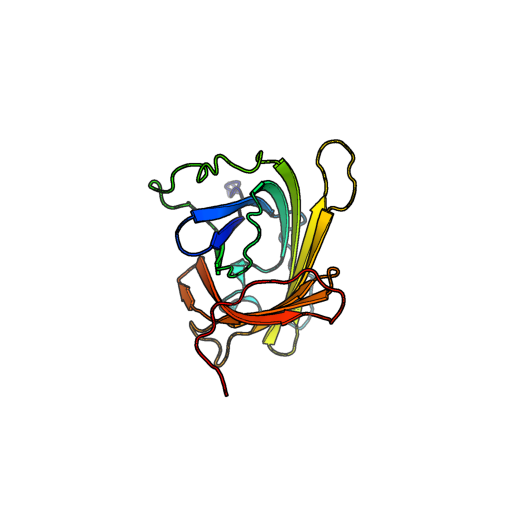7.271 -2.990 -7.169 1.00 62.41 94 LYS A O 1
ATOM 721 N N . PRO A 1 95 ? 18.303 -2.717 -5.180 1.00 66.81 95 PRO A N 1
ATOM 722 C CA . PRO A 1 95 ? 17.327 -1.755 -4.682 1.00 66.81 95 PRO A CA 1
ATOM 723 C C . PRO A 1 95 ? 17.274 -0.512 -5.568 1.00 66.81 95 PRO A C 1
ATOM 725 O O . PRO A 1 95 ? 18.306 -0.064 -6.066 1.00 66.81 95 PRO A O 1
ATOM 728 N N . PHE A 1 96 ? 16.081 0.057 -5.712 1.00 73.06 96 PHE A N 1
ATOM 729 C CA . PHE A 1 96 ? 15.868 1.340 -6.377 1.00 73.06 96 PHE A CA 1
ATOM 730 C C . PHE A 1 96 ? 15.194 2.326 -5.419 1.00 73.06 96 PHE A C 1
ATOM 732 O O . PHE A 1 96 ? 14.398 1.936 -4.558 1.00 73.06 96 PHE A O 1
ATOM 739 N N . ASN A 1 97 ? 15.535 3.604 -5.575 1.00 85.00 97 ASN A N 1
ATOM 740 C CA . ASN A 1 97 ? 14.934 4.704 -4.834 1.00 85.00 97 ASN A CA 1
ATOM 741 C C . ASN A 1 97 ? 13.795 5.295 -5.661 1.00 85.00 97 ASN A C 1
ATOM 743 O O . ASN A 1 97 ? 13.955 5.511 -6.858 1.00 85.00 97 ASN A O 1
ATOM 747 N N . TYR A 1 98 ? 12.681 5.620 -5.025 1.00 87.19 98 TYR A N 1
ATOM 748 C CA . TYR A 1 98 ? 11.554 6.268 -5.690 1.00 87.19 98 TYR A CA 1
ATOM 749 C C . TYR A 1 98 ? 10.934 7.327 -4.779 1.00 87.19 98 TYR A C 1
ATOM 751 O O . TYR A 1 98 ? 11.153 7.337 -3.561 1.00 87.19 98 TYR A O 1
ATOM 759 N N . GLY A 1 99 ? 10.228 8.270 -5.383 1.00 91.31 99 GLY A N 1
ATOM 760 C CA . GLY A 1 99 ? 9.364 9.203 -4.682 1.00 91.31 99 GLY A CA 1
ATOM 761 C C . GLY A 1 99 ? 7.955 8.635 -4.621 1.00 91.31 99 GLY A C 1
ATOM 762 O O . GLY A 1 99 ? 7.534 7.911 -5.523 1.00 91.31 99 GLY A O 1
ATOM 763 N N . GLU A 1 100 ? 7.243 8.929 -3.542 1.00 93.44 100 GLU A N 1
ATOM 764 C CA . GLU A 1 100 ? 5.918 8.381 -3.284 1.00 93.44 100 GLU A CA 1
ATOM 765 C C . GLU A 1 100 ? 4.967 9.449 -2.759 1.00 93.44 100 GLU A C 1
ATOM 767 O O . GLU A 1 100 ? 5.346 10.295 -1.944 1.00 93.44 100 GLU A O 1
ATOM 772 N N . GLU A 1 101 ? 3.722 9.379 -3.219 1.00 94.38 101 GLU A N 1
ATOM 773 C CA . GLU A 1 101 ? 2.605 10.158 -2.711 1.00 94.38 101 GLU A CA 1
ATOM 774 C C . GLU A 1 101 ? 1.395 9.250 -2.484 1.00 94.38 101 GLU A C 1
ATOM 776 O O . GLU A 1 101 ? 0.975 8.525 -3.389 1.00 94.38 101 GLU A O 1
ATOM 781 N N . ILE A 1 102 ? 0.827 9.317 -1.283 1.00 95.19 102 ILE A N 1
ATOM 782 C CA . ILE A 1 102 ? -0.424 8.664 -0.907 1.00 95.19 102 ILE A CA 1
ATOM 783 C C . ILE A 1 102 ? -1.444 9.745 -0.567 1.00 95.19 102 ILE A C 1
ATOM 785 O O . ILE A 1 102 ? -1.191 10.616 0.264 1.00 95.19 102 ILE A O 1
ATOM 789 N N . THR A 1 103 ? -2.630 9.656 -1.151 1.00 95.06 103 THR A N 1
ATOM 790 C CA . THR A 1 103 ? -3.789 10.465 -0.779 1.00 95.06 103 THR A CA 1
ATOM 791 C C . THR A 1 103 ? -4.862 9.557 -0.203 1.00 95.06 103 THR A C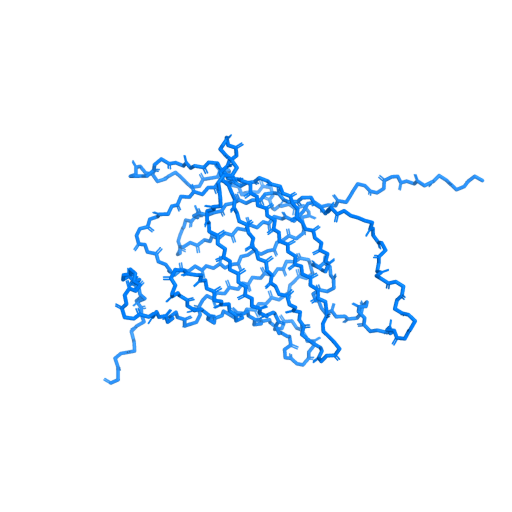 1
ATOM 793 O O . THR A 1 103 ? -5.272 8.588 -0.843 1.00 95.06 103 THR A O 1
ATOM 796 N N . ILE A 1 104 ? -5.324 9.889 1.002 1.00 95.19 104 ILE A N 1
ATOM 797 C CA . ILE A 1 104 ? -6.432 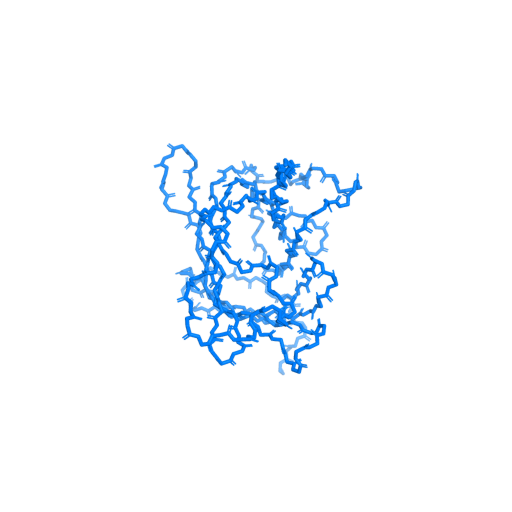9.208 1.666 1.00 95.19 104 ILE A CA 1
ATOM 798 C C . ILE A 1 104 ? -7.502 10.239 2.008 1.00 95.19 104 ILE A C 1
ATOM 800 O O . ILE A 1 104 ? -7.248 11.180 2.761 1.00 95.19 104 ILE A O 1
ATOM 804 N N . SER A 1 105 ? -8.706 10.065 1.468 1.00 92.94 105 SER A N 1
ATOM 805 C CA . SER A 1 105 ? -9.845 10.955 1.712 1.00 92.94 105 SER A CA 1
ATOM 806 C C . SER A 1 105 ? -11.059 10.182 2.215 1.00 92.94 105 SER A C 1
ATOM 808 O O . SER A 1 105 ? -11.223 8.997 1.940 1.00 92.94 105 SER A O 1
ATOM 810 N N . SER A 1 106 ? -11.913 10.839 2.996 1.00 90.12 106 SER A N 1
ATOM 811 C CA . SER A 1 106 ? -13.133 10.231 3.523 1.00 90.12 106 SER A CA 1
ATOM 812 C C . SER A 1 106 ? -14.295 10.361 2.541 1.00 90.12 106 SER A C 1
ATOM 814 O O . SER A 1 106 ? -14.447 11.366 1.848 1.00 90.12 106 SER A O 1
ATOM 816 N N . SER A 1 107 ? -15.136 9.331 2.498 1.00 88.31 107 SER A N 1
ATOM 817 C CA . SER A 1 107 ? -16.415 9.336 1.792 1.00 88.31 107 SER A CA 1
ATOM 818 C C . SER A 1 107 ? -17.567 9.505 2.789 1.00 88.31 107 SER A C 1
ATOM 820 O O . SER A 1 107 ? -17.529 8.891 3.859 1.00 88.31 107 SER A O 1
ATOM 822 N N . PRO A 1 108 ? -18.652 10.224 2.436 1.00 82.06 108 PRO A N 1
ATOM 823 C CA . PRO A 1 108 ? -19.870 10.290 3.254 1.00 82.06 108 PRO A CA 1
ATOM 824 C C . PRO A 1 108 ? -20.497 8.920 3.554 1.00 82.06 108 PRO A C 1
ATOM 826 O O . PRO A 1 108 ? -21.275 8.784 4.491 1.00 82.06 108 PRO A O 1
ATOM 829 N N . LYS A 1 109 ? -20.153 7.893 2.767 1.00 84.00 109 LYS A N 1
ATOM 830 C CA . LYS A 1 109 ? -20.632 6.514 2.932 1.00 84.00 109 LYS A CA 1
ATOM 831 C C . LYS A 1 109 ? -19.812 5.685 3.939 1.00 84.00 109 LYS A C 1
ATOM 833 O O . LYS A 1 109 ? -20.037 4.484 4.034 1.00 84.00 109 LYS A O 1
ATOM 838 N N . GLY A 1 110 ? -18.864 6.292 4.660 1.00 85.38 110 GLY A N 1
ATOM 839 C CA . GLY A 1 110 ? -18.129 5.634 5.752 1.00 85.38 110 GLY A CA 1
ATOM 840 C C . GLY A 1 110 ? -16.966 4.733 5.321 1.00 85.38 110 GL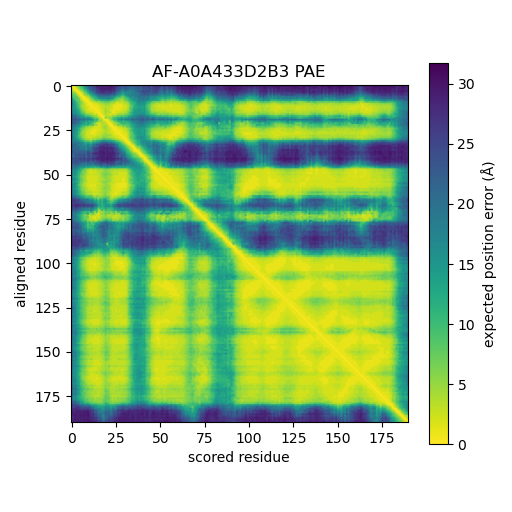Y A C 1
ATOM 841 O O . GLY A 1 110 ? -16.558 3.865 6.079 1.00 85.38 110 GLY A O 1
ATOM 842 N N . PHE A 1 111 ? -16.437 4.920 4.111 1.00 92.69 111 PHE A N 1
ATOM 843 C CA . PHE A 1 111 ? -15.193 4.292 3.648 1.00 92.69 111 PHE A CA 1
ATOM 844 C C . PHE A 1 111 ? -14.165 5.368 3.285 1.00 92.69 111 PHE A C 1
ATOM 846 O O . PHE A 1 111 ? -14.534 6.528 3.067 1.00 92.69 111 PHE A O 1
ATOM 853 N N . LEU A 1 112 ? -12.886 5.001 3.188 1.00 95.19 112 LEU A N 1
ATOM 854 C CA . LEU A 1 112 ? -11.840 5.922 2.735 1.00 95.19 112 LEU A CA 1
ATOM 855 C C . LEU A 1 112 ? -11.415 5.593 1.307 1.00 95.19 112 LEU A C 1
ATOM 857 O O . LEU A 1 112 ? -11.262 4.427 0.955 1.00 95.19 112 LEU A O 1
ATOM 861 N N . VAL A 1 113 ? -11.212 6.622 0.493 1.00 96.31 113 VAL A N 1
ATOM 862 C CA . VAL A 1 113 ? -10.627 6.518 -0.843 1.00 96.31 113 VAL A CA 1
ATOM 863 C C . VAL A 1 113 ? -9.115 6.550 -0.694 1.00 96.31 113 VAL A C 1
ATOM 865 O O . VAL A 1 113 ? -8.583 7.469 -0.076 1.00 96.31 113 VAL A O 1
ATOM 868 N N . TYR A 1 114 ? -8.441 5.553 -1.254 1.00 96.00 114 TYR A N 1
ATOM 869 C CA . TYR A 1 114 ? -6.993 5.409 -1.254 1.00 96.00 114 TYR A CA 1
ATOM 870 C C . TYR A 1 114 ? -6.457 5.568 -2.671 1.00 96.00 114 TYR A C 1
ATOM 872 O O . TYR A 1 114 ? -6.996 5.005 -3.626 1.00 96.00 114 TYR A O 1
ATOM 880 N N . HIS A 1 115 ? -5.383 6.330 -2.808 1.00 96.00 115 HIS A N 1
ATOM 881 C CA . HIS A 1 115 ? -4.711 6.510 -4.078 1.00 96.00 115 HIS A CA 1
ATOM 882 C C . HIS A 1 115 ? -3.220 6.739 -3.847 1.00 96.00 115 HIS A C 1
ATOM 884 O O . HIS A 1 115 ? -2.832 7.643 -3.108 1.00 96.00 115 HIS A O 1
ATOM 890 N N . GLN A 1 116 ? -2.394 5.936 -4.506 1.00 94.75 116 GLN A N 1
ATOM 891 C CA . GLN A 1 116 ? -0.944 5.985 -4.416 1.00 94.75 116 GLN A CA 1
ATOM 892 C C . GLN A 1 116 ? -0.345 6.232 -5.793 1.00 94.75 116 GLN A C 1
ATOM 894 O O . GLN A 1 116 ? -0.698 5.588 -6.782 1.00 94.75 116 GLN A O 1
ATOM 899 N N . LYS A 1 117 ? 0.680 7.081 -5.846 1.00 92.38 117 LYS A N 1
ATOM 900 C CA . LYS A 1 117 ? 1.555 7.261 -7.011 1.00 92.38 117 LYS A CA 1
ATOM 901 C C . LYS A 1 117 ? 3.018 7.188 -6.595 1.00 92.38 117 LYS A C 1
ATOM 903 O O . LYS A 1 117 ? 3.390 7.709 -5.548 1.00 92.38 117 LYS A O 1
ATOM 908 N N . THR A 1 118 ? 3.840 6.586 -7.448 1.00 91.50 118 THR A N 1
ATOM 909 C CA . THR A 1 118 ? 5.299 6.609 -7.318 1.00 91.50 118 THR A CA 1
ATOM 910 C C . THR A 1 118 ? 5.949 7.149 -8.581 1.00 91.50 118 THR A C 1
ATOM 912 O O . THR A 1 118 ? 5.377 7.067 -9.672 1.00 91.50 118 THR A O 1
ATOM 915 N N . TRP A 1 119 ? 7.142 7.709 -8.433 1.00 91.31 119 TRP A N 1
ATOM 916 C CA . TRP A 1 119 ? 7.951 8.219 -9.535 1.00 91.31 119 TRP A CA 1
ATOM 917 C C . TRP A 1 119 ? 9.433 7.967 -9.288 1.00 91.31 119 TRP A C 1
ATOM 919 O O . TRP A 1 119 ? 9.883 7.799 -8.153 1.00 91.31 119 TRP A O 1
ATOM 929 N N . ASP A 1 120 ? 10.197 7.945 -10.366 1.00 88.94 120 ASP A N 1
ATOM 930 C CA . ASP A 1 120 ? 11.647 7.904 -10.307 1.00 88.94 120 ASP A CA 1
ATOM 931 C C . ASP A 1 120 ? 12.188 9.256 -9.810 1.00 88.94 120 ASP A C 1
ATOM 933 O O . ASP A 1 120 ? 11.792 10.312 -10.301 1.00 88.94 120 ASP A O 1
ATOM 937 N N . ASN A 1 121 ? 13.067 9.241 -8.806 1.00 86.81 121 ASN A N 1
ATOM 938 C CA . ASN A 1 121 ? 13.534 10.474 -8.157 1.00 86.81 121 ASN A CA 1
ATOM 939 C C . ASN A 1 121 ? 14.458 11.327 -9.042 1.00 86.81 121 ASN A C 1
ATOM 941 O O . ASN A 1 121 ? 14.620 12.512 -8.756 1.00 86.81 121 ASN A O 1
ATOM 945 N N . GLU A 1 122 ? 15.090 10.741 -10.060 1.00 88.88 122 GLU A N 1
ATOM 946 C CA . GLU A 1 122 ? 16.042 11.438 -10.930 1.00 88.88 122 GLU A CA 1
ATOM 947 C C . GLU A 1 122 ? 15.331 12.005 -12.160 1.00 88.88 122 GLU A C 1
ATOM 949 O O . GLU A 1 122 ? 15.490 13.173 -12.512 1.00 88.88 122 GLU A O 1
ATOM 954 N N . THR A 1 123 ? 14.499 11.185 -12.792 1.00 91.81 123 THR A N 1
ATOM 955 C CA . THR A 1 123 ? 13.830 11.499 -14.059 1.00 91.81 123 THR A CA 1
ATOM 956 C C . THR A 1 123 ? 12.416 12.050 -13.885 1.00 91.81 123 THR A C 1
ATOM 958 O O . THR A 1 123 ? 11.841 12.553 -14.849 1.00 91.81 123 THR A O 1
ATOM 961 N N . ASN A 1 124 ? 11.835 11.959 -12.682 1.00 90.94 124 ASN A N 1
ATOM 962 C CA . ASN A 1 124 ? 10.427 12.259 -12.384 1.00 90.94 124 ASN A CA 1
ATOM 963 C C . ASN A 1 124 ? 9.416 11.455 -13.221 1.00 90.94 124 ASN A C 1
ATOM 965 O O . ASN A 1 124 ? 8.234 11.803 -13.274 1.00 90.94 124 ASN A O 1
ATOM 969 N N . GLN A 1 125 ? 9.853 10.372 -13.866 1.00 92.12 125 GLN A N 1
ATOM 970 C CA . GLN A 1 125 ? 8.964 9.518 -14.642 1.00 92.12 125 GLN A CA 1
ATOM 971 C C . GLN A 1 125 ? 8.037 8.722 -13.714 1.00 92.12 125 GLN A C 1
ATOM 973 O O . GLN A 1 125 ? 8.504 8.197 -12.697 1.00 92.12 125 GLN A O 1
ATOM 978 N N . PRO A 1 126 ? 6.737 8.597 -14.041 1.00 89.94 126 PRO A N 1
ATOM 979 C CA . PRO A 1 126 ? 5.822 7.751 -13.285 1.00 89.94 126 PRO A CA 1
ATOM 980 C C . PRO A 1 126 ? 6.295 6.291 -13.247 1.00 89.94 126 PRO A C 1
ATOM 982 O O . PRO A 1 126 ? 6.700 5.735 -14.267 1.00 89.94 126 PRO A O 1
ATOM 985 N N . LEU A 1 127 ? 6.206 5.666 -12.071 1.00 88.06 127 LEU A N 1
ATOM 986 C CA . LEU A 1 127 ? 6.507 4.250 -11.860 1.00 88.06 127 LEU A CA 1
ATOM 987 C C . LEU A 1 127 ? 5.207 3.472 -11.596 1.00 88.06 127 LEU A C 1
ATOM 989 O O . LEU A 1 127 ? 4.347 3.363 -12.467 1.00 88.06 127 LEU A O 1
ATOM 993 N N . HIS A 1 128 ? 5.047 2.914 -10.397 1.00 87.94 128 HIS A N 1
ATOM 994 C CA . HIS A 1 128 ? 3.847 2.198 -9.983 1.00 87.94 128 HIS A CA 1
ATOM 995 C C . HIS A 1 128 ? 2.760 3.160 -9.485 1.00 87.94 128 HIS A C 1
ATOM 997 O O . HIS A 1 128 ? 3.047 4.204 -8.889 1.00 87.94 128 HIS A O 1
ATOM 1003 N N . ALA A 1 129 ? 1.505 2.766 -9.665 1.00 88.62 129 ALA A N 1
ATOM 1004 C CA . ALA A 1 129 ? 0.349 3.418 -9.076 1.00 88.62 129 ALA A CA 1
ATOM 1005 C C . ALA A 1 129 ? -0.678 2.363 -8.675 1.00 88.62 129 ALA A C 1
ATOM 1007 O O . ALA A 1 129 ? -0.758 1.304 -9.295 1.00 88.62 129 ALA A O 1
ATOM 1008 N N . GLU A 1 130 ? -1.484 2.686 -7.678 1.00 92.88 130 GLU A N 1
ATOM 1009 C CA . GLU A 1 130 ? -2.611 1.869 -7.251 1.00 92.88 130 GLU A CA 1
ATOM 1010 C C . GLU A 1 130 ? -3.688 2.764 -6.647 1.00 92.88 130 GLU A C 1
ATOM 1012 O O . GLU A 1 130 ? -3.424 3.878 -6.180 1.00 92.88 130 GLU A O 1
ATOM 1017 N N . MET A 1 131 ? -4.927 2.296 -6.692 1.00 96.00 131 MET A N 1
ATOM 1018 C CA . MET A 1 131 ? -6.055 3.011 -6.117 1.00 96.00 131 MET A CA 1
ATOM 1019 C C . MET A 1 131 ? -7.120 2.049 -5.627 1.00 96.00 131 MET A C 1
ATOM 1021 O O . MET A 1 131 ? -7.256 0.942 -6.145 1.00 96.00 131 MET A O 1
ATOM 1025 N N . GLY A 1 132 ? -7.899 2.483 -4.648 1.00 96.50 132 GLY A N 1
ATOM 1026 C CA . GLY A 1 132 ? -8.896 1.624 -4.045 1.00 96.50 132 GLY A CA 1
ATOM 1027 C C . GLY A 1 132 ? -9.592 2.240 -2.849 1.00 96.50 132 GLY A C 1
ATOM 1028 O O . GLY A 1 132 ? -9.689 3.463 -2.722 1.00 96.50 132 GLY A O 1
ATOM 1029 N N . TYR A 1 133 ? -10.084 1.373 -1.971 1.00 97.44 133 TYR A N 1
ATOM 1030 C CA . TYR A 1 133 ? -10.879 1.776 -0.821 1.00 97.44 133 TYR A CA 1
ATOM 1031 C C . TYR A 1 133 ? -10.477 1.018 0.439 1.00 97.44 133 TYR A C 1
ATOM 1033 O O . TYR A 1 133 ? -10.434 -0.213 0.428 1.00 97.44 133 TYR A O 1
ATOM 1041 N N . PHE A 1 134 ? -10.275 1.755 1.534 1.00 97.00 134 PHE A N 1
ATOM 1042 C CA . PHE A 1 134 ? -10.286 1.170 2.872 1.00 97.00 134 PHE A CA 1
ATOM 1043 C C . PHE A 1 134 ? -11.718 1.083 3.380 1.00 97.00 134 PHE A C 1
ATOM 1045 O O . PHE A 1 134 ? -12.481 2.052 3.305 1.00 97.00 134 PHE A O 1
ATOM 1052 N N . ARG A 1 135 ? -12.062 -0.058 3.965 1.00 96.25 135 ARG A N 1
ATOM 1053 C CA . ARG A 1 135 ? -13.349 -0.307 4.611 1.00 96.25 135 ARG A CA 1
ATOM 1054 C C . ARG A 1 135 ? -13.108 -0.780 6.037 1.00 96.25 135 ARG A C 1
ATOM 1056 O O . ARG A 1 135 ? -12.158 -1.507 6.298 1.00 96.25 135 ARG A O 1
ATOM 1063 N N . THR A 1 136 ? -13.984 -0.380 6.951 1.00 95.06 136 THR A N 1
ATOM 1064 C CA . THR A 1 136 ? -13.943 -0.796 8.360 1.00 95.06 136 THR A CA 1
ATOM 1065 C C . THR A 1 136 ? -15.313 -1.331 8.771 1.00 95.06 136 THR A C 1
ATOM 1067 O O . THR A 1 136 ? -16.135 -0.570 9.295 1.00 95.06 136 THR A O 1
ATOM 1070 N N . PRO A 1 137 ? -15.621 -2.611 8.479 1.00 90.81 137 PRO A N 1
ATO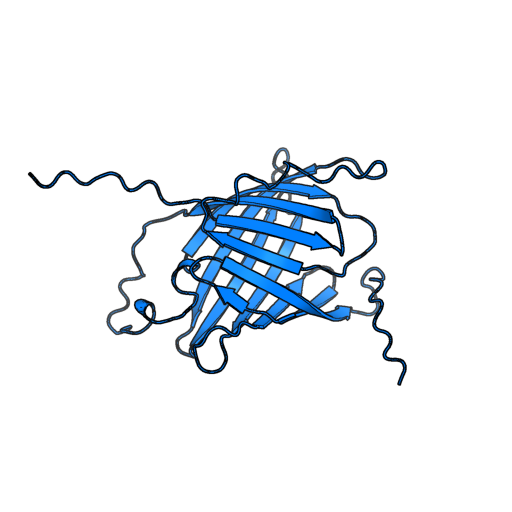M 1071 C CA . PRO A 1 137 ? -16.907 -3.208 8.825 1.00 90.81 137 PRO A CA 1
ATOM 1072 C C . PRO A 1 137 ? -17.206 -3.049 10.318 1.00 90.81 137 PRO A C 1
ATOM 1074 O O . PRO A 1 137 ? -16.387 -3.390 11.170 1.00 90.81 137 PRO A O 1
ATOM 1077 N N . GLY A 1 138 ? -18.380 -2.502 10.638 1.00 89.31 138 GLY A N 1
ATOM 1078 C CA . GLY A 1 138 ? -18.788 -2.257 12.023 1.00 89.31 138 GLY A CA 1
ATOM 1079 C C . GLY A 1 138 ? -18.001 -1.158 12.747 1.00 89.31 138 GLY A C 1
ATOM 1080 O O . GLY A 1 138 ? -18.166 -1.022 13.952 1.00 89.31 138 GLY A O 1
ATOM 1081 N N . MET A 1 139 ? -17.168 -0.378 12.042 1.00 89.69 139 MET A N 1
ATOM 1082 C CA . MET A 1 139 ? -16.382 0.731 12.609 1.00 89.69 139 MET A CA 1
ATOM 1083 C C . MET A 1 139 ? -15.490 0.324 13.798 1.00 89.69 139 MET A C 1
ATOM 1085 O O . MET A 1 139 ? -15.227 1.133 14.683 1.00 89.69 139 MET A O 1
ATOM 1089 N N . GLY A 1 140 ? -15.036 -0.933 13.816 1.00 88.38 140 GLY A N 1
ATOM 1090 C CA . GLY A 1 140 ? -14.163 -1.488 14.852 1.00 88.38 140 GLY A CA 1
ATOM 1091 C C . GLY A 1 140 ? -12.717 -1.654 14.385 1.00 88.38 140 GLY A C 1
ATOM 1092 O O . GLY A 1 140 ? -12.211 -0.892 13.566 1.00 88.38 140 GLY A O 1
ATOM 1093 N N . GLU A 1 141 ? -12.057 -2.690 14.895 1.00 92.94 141 GLU A N 1
ATOM 1094 C CA . GLU A 1 141 ? -10.640 -2.961 14.622 1.00 92.94 141 GLU A CA 1
ATOM 1095 C C . GLU A 1 141 ? -10.398 -3.676 13.287 1.00 92.94 141 GLU A C 1
ATOM 1097 O O . GLU A 1 141 ? -9.262 -3.764 12.839 1.00 92.94 141 GLU A O 1
ATOM 1102 N N . LYS A 1 142 ? -11.442 -4.192 12.629 1.00 95.62 142 LYS A N 1
ATOM 1103 C CA . LYS A 1 142 ? -11.306 -4.860 11.329 1.00 95.62 142 LYS A CA 1
ATOM 1104 C C . LYS A 1 142 ? -11.144 -3.839 10.211 1.00 95.62 142 LYS A C 1
ATOM 1106 O O . LYS A 1 142 ? -11.907 -2.876 10.128 1.00 95.62 142 LYS A O 1
ATOM 1111 N N . VAL A 1 143 ? -10.206 -4.108 9.313 1.00 96.44 143 VAL A N 1
ATOM 1112 C CA . VAL A 1 143 ? -9.966 -3.308 8.112 1.00 96.44 143 VAL A CA 1
ATOM 1113 C C . VAL A 1 143 ? -9.878 -4.201 6.880 1.00 96.44 143 VAL A C 1
ATOM 1115 O O . VAL A 1 143 ? -9.321 -5.297 6.922 1.00 96.44 143 VAL A O 1
ATOM 1118 N N . GLU A 1 144 ? -10.422 -3.703 5.780 1.00 97.06 144 GLU A N 1
ATOM 1119 C CA . GLU A 1 144 ? -10.310 -4.293 4.452 1.00 97.06 144 GLU A CA 1
ATOM 1120 C C . GLU A 1 144 ? -9.727 -3.235 3.510 1.00 97.06 144 GLU A C 1
ATOM 1122 O O . GLU A 1 144 ? -10.084 -2.055 3.601 1.00 97.06 144 GLU A O 1
ATOM 1127 N N . LEU A 1 145 ? -8.865 -3.650 2.588 1.00 96.12 145 LEU A N 1
ATOM 1128 C CA . LEU A 1 145 ? -8.362 -2.827 1.496 1.00 96.12 145 LEU A CA 1
ATOM 1129 C C . LEU A 1 145 ? -8.648 -3.542 0.176 1.00 96.12 145 LEU A C 1
ATOM 1131 O O . LEU A 1 145 ? -8.213 -4.671 -0.039 1.00 96.12 145 LEU A O 1
ATOM 1135 N N . VAL A 1 146 ? -9.391 -2.877 -0.704 1.00 96.31 146 VAL A N 1
ATOM 1136 C CA . VAL A 1 146 ? -9.656 -3.357 -2.065 1.00 96.31 146 VAL A CA 1
ATOM 1137 C C . VAL A 1 146 ? -8.982 -2.401 -3.025 1.00 96.31 146 VAL A C 1
ATOM 1139 O O . VAL A 1 146 ? -9.372 -1.233 -3.067 1.00 96.31 146 VAL A O 1
ATOM 1142 N N . VAL A 1 147 ? -7.985 -2.870 -3.772 1.00 94.31 147 VAL A N 1
ATOM 1143 C CA . VAL A 1 147 ? -7.157 -2.023 -4.642 1.00 94.31 147 VAL A CA 1
ATOM 1144 C C . VAL A 1 147 ? -6.959 -2.625 -6.021 1.00 94.31 147 VAL A C 1
ATOM 1146 O O . VAL A 1 147 ? -7.017 -3.836 -6.225 1.00 94.31 147 VAL A O 1
ATOM 1149 N N . VAL A 1 148 ? -6.713 -1.741 -6.980 1.00 93.56 148 VAL A N 1
ATOM 1150 C CA . VAL A 1 148 ? -6.362 -2.063 -8.359 1.00 93.56 148 VAL A CA 1
ATOM 1151 C C . VAL A 1 148 ? -5.119 -1.292 -8.776 1.00 93.56 148 VAL A C 1
ATOM 1153 O O . VAL A 1 148 ? -4.902 -0.162 -8.331 1.00 93.56 148 VAL A O 1
ATOM 1156 N N . ALA A 1 149 ? -4.335 -1.881 -9.673 1.00 90.38 149 ALA A N 1
ATOM 1157 C CA . ALA A 1 149 ? -3.141 -1.273 -10.240 1.00 90.38 149 ALA A CA 1
ATOM 1158 C C . ALA A 1 149 ? -3.194 -1.257 -11.785 1.00 90.38 149 ALA A C 1
ATOM 1160 O O . ALA A 1 149 ? -3.703 -2.202 -12.400 1.00 90.38 149 ALA A O 1
ATOM 1161 N N . PRO A 1 150 ? -2.626 -0.230 -12.456 1.00 89.50 150 PRO A N 1
ATOM 1162 C CA . PRO A 1 150 ? -2.648 -0.097 -13.918 1.00 89.50 150 PRO A CA 1
ATOM 1163 C C . PRO A 1 150 ? -1.951 -1.228 -14.682 1.00 89.50 150 PRO A C 1
ATOM 1165 O O . PRO A 1 150 ? -2.157 -1.381 -15.880 1.00 89.50 150 PRO A O 1
ATOM 1168 N N . ASN A 1 151 ? -1.133 -2.038 -14.007 1.00 84.94 151 ASN A N 1
ATOM 1169 C CA . ASN A 1 151 ? -0.503 -3.226 -14.585 1.00 84.94 151 ASN A CA 1
ATOM 1170 C C . ASN A 1 151 ? -1.465 -4.426 -14.708 1.00 84.94 151 ASN A C 1
ATOM 1172 O O . ASN A 1 151 ? -1.021 -5.530 -15.028 1.00 84.94 151 ASN A O 1
ATOM 1176 N N . GLY A 1 152 ? -2.761 -4.217 -14.457 1.00 86.38 152 GLY A N 1
ATOM 1177 C CA . GLY A 1 152 ? -3.804 -5.220 -14.617 1.00 86.38 152 GLY A CA 1
ATOM 1178 C C . GLY A 1 152 ? -3.925 -6.171 -13.430 1.00 86.38 152 GLY A C 1
ATOM 1179 O O . GLY A 1 152 ? -4.345 -7.309 -13.641 1.00 86.38 152 GLY A O 1
ATOM 1180 N N . LEU A 1 153 ? -3.545 -5.724 -12.227 1.00 87.94 153 LEU A N 1
ATOM 1181 C CA . LEU A 1 153 ? -3.699 -6.455 -10.966 1.00 87.94 153 LEU A CA 1
ATOM 1182 C C . LEU A 1 153 ? -4.808 -5.851 -10.103 1.00 87.94 153 LEU A C 1
ATOM 1184 O O . LEU A 1 153 ? -5.021 -4.638 -10.110 1.00 87.94 153 LEU A O 1
ATOM 1188 N N . ALA A 1 154 ? -5.473 -6.706 -9.333 1.00 90.69 154 ALA A N 1
ATOM 1189 C CA . ALA A 1 154 ? -6.412 -6.321 -8.288 1.00 90.69 154 ALA A CA 1
ATOM 1190 C C . ALA A 1 154 ? -6.190 -7.194 -7.050 1.00 90.69 154 ALA A C 1
ATOM 1192 O O . ALA A 1 154 ? -6.004 -8.404 -7.194 1.00 90.69 154 ALA A O 1
ATOM 1193 N N . SER A 1 155 ? -6.234 -6.612 -5.853 1.00 89.62 155 SER A N 1
ATOM 1194 C CA . SER A 1 155 ? -6.133 -7.359 -4.598 1.00 89.62 155 SER A CA 1
ATOM 1195 C C . SER A 1 155 ? -7.257 -7.019 -3.626 1.00 89.62 155 SER A C 1
ATOM 1197 O O . SER A 1 155 ? -7.820 -5.919 -3.622 1.00 89.62 155 SER A O 1
ATOM 1199 N N . VAL A 1 156 ? -7.580 -8.015 -2.804 1.00 93.50 156 VAL A N 1
ATOM 1200 C CA . VAL A 1 156 ? -8.371 -7.866 -1.584 1.00 93.50 156 VAL A CA 1
ATOM 1201 C C . VAL A 1 156 ? -7.469 -8.227 -0.423 1.00 93.50 156 VAL A C 1
ATOM 1203 O O . VAL A 1 156 ? -6.882 -9.313 -0.403 1.00 93.50 156 VAL A O 1
ATOM 1206 N N . GLU A 1 157 ? -7.377 -7.330 0.545 1.00 93.19 157 GLU A N 1
ATOM 1207 C CA . GLU A 1 157 ? -6.555 -7.492 1.734 1.00 93.19 157 GLU A CA 1
ATOM 1208 C C . GLU A 1 157 ? -7.387 -7.244 2.980 1.00 93.19 157 GLU A C 1
ATOM 1210 O O . GLU A 1 157 ? -8.260 -6.379 3.002 1.00 93.19 157 GLU A O 1
ATOM 1215 N N . GLU A 1 158 ? -7.101 -8.001 4.030 1.00 95.00 158 GLU A N 1
ATOM 1216 C CA . GLU A 1 158 ? -7.837 -7.940 5.288 1.00 95.00 158 GLU A CA 1
ATOM 1217 C C . GLU A 1 158 ? -6.873 -7.927 6.465 1.00 95.00 158 GLU A C 1
ATOM 1219 O O . GLU A 1 158 ? -5.787 -8.514 6.408 1.00 95.00 158 GLU A O 1
ATOM 1224 N N . GLY A 1 159 ? -7.291 -7.301 7.561 1.00 94.56 159 GLY A N 1
ATOM 1225 C CA . GLY A 1 159 ? -6.539 -7.346 8.802 1.00 94.56 159 GLY A CA 1
ATOM 1226 C C . GLY A 1 159 ? -7.078 -6.420 9.882 1.00 94.56 159 GLY A C 1
ATOM 1227 O O . GLY A 1 159 ? -8.295 -6.308 10.057 1.00 94.56 159 GLY A O 1
ATOM 1228 N N . ILE A 1 160 ? -6.167 -5.832 10.659 1.00 94.69 160 ILE A N 1
ATOM 1229 C CA . ILE A 1 160 ? -6.475 -5.232 11.962 1.00 94.69 160 ILE A CA 1
ATOM 1230 C C . ILE A 1 160 ? -5.861 -3.834 12.098 1.00 94.69 160 ILE A C 1
ATOM 1232 O O . ILE A 1 160 ? -4.737 -3.577 11.656 1.00 94.69 160 ILE A O 1
ATOM 1236 N N . ILE A 1 161 ? -6.614 -2.949 12.745 1.00 93.06 161 ILE A N 1
ATOM 1237 C CA . ILE A 1 161 ? -6.204 -1.630 13.216 1.00 93.06 161 ILE A CA 1
ATOM 1238 C C . ILE A 1 161 ? -5.809 -1.748 14.690 1.00 93.06 161 ILE A C 1
ATOM 1240 O O . ILE A 1 161 ? -6.574 -2.254 15.508 1.00 93.06 161 ILE A O 1
ATOM 1244 N N . SER A 1 162 ? -4.631 -1.250 15.049 1.00 90.50 162 SER A N 1
ATOM 1245 C CA . SER A 1 162 ? -4.143 -1.216 16.430 1.00 90.50 162 SER A CA 1
ATOM 1246 C C . SER A 1 162 ? -3.520 0.147 16.719 1.00 90.50 162 SER A C 1
ATOM 1248 O O . SER A 1 162 ? -2.381 0.424 16.350 1.00 90.50 162 SER A O 1
ATOM 1250 N N . GLY A 1 163 ? -4.288 1.040 17.348 1.00 88.50 163 GLY A N 1
ATOM 1251 C CA . GLY A 1 163 ? -3.872 2.428 17.554 1.00 88.50 163 GLY A CA 1
ATOM 1252 C C . GLY A 1 163 ? -3.653 3.149 16.221 1.00 88.50 163 GLY A C 1
ATOM 1253 O O . GLY A 1 163 ? -4.608 3.417 15.499 1.00 88.50 163 GLY A O 1
ATOM 1254 N N . THR A 1 164 ? -2.397 3.464 15.896 1.00 88.50 164 THR A N 1
ATOM 1255 C CA . THR A 1 164 ? -1.993 4.130 14.643 1.00 88.50 164 THR A CA 1
ATOM 1256 C C . THR A 1 164 ? -1.320 3.192 13.637 1.00 88.50 164 THR A C 1
ATOM 1258 O O . THR A 1 164 ? -0.659 3.642 12.696 1.00 88.50 164 THR A O 1
ATOM 1261 N N . GLU A 1 165 ? -1.472 1.887 13.842 1.00 89.19 165 GLU A N 1
ATOM 1262 C CA . GLU A 1 165 ? -0.974 0.828 12.976 1.00 89.19 165 GLU A CA 1
ATOM 1263 C C . GLU A 1 165 ? -2.131 0.126 12.259 1.00 89.19 165 GLU A C 1
ATOM 1265 O O . GLU A 1 165 ? -3.169 -0.170 12.850 1.00 89.19 165 GLU A O 1
ATOM 1270 N N . VAL A 1 166 ? -1.930 -0.153 10.975 1.00 91.56 166 VAL A N 1
ATOM 1271 C CA . VAL A 1 166 ? -2.819 -0.933 10.117 1.00 91.56 166 VAL A CA 1
ATOM 1272 C C . VAL A 1 166 ? -1.999 -2.069 9.524 1.00 91.56 166 VAL A C 1
ATOM 1274 O O . VAL A 1 166 ? -1.039 -1.821 8.792 1.00 91.56 166 VAL A O 1
ATOM 1277 N N . ASN A 1 167 ? -2.383 -3.305 9.830 1.00 90.88 167 ASN A N 1
ATOM 1278 C CA . ASN A 1 167 ? -1.776 -4.512 9.276 1.00 90.88 167 ASN A CA 1
ATOM 1279 C C . ASN A 1 167 ? -2.782 -5.211 8.375 1.00 90.88 167 ASN 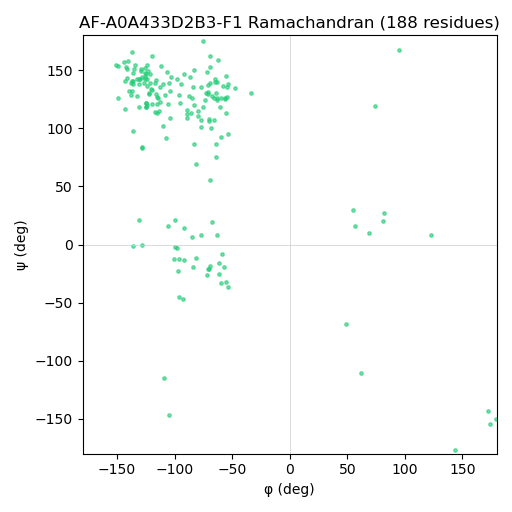A C 1
ATOM 1281 O O . ASN A 1 167 ? -3.852 -5.586 8.846 1.00 90.88 167 ASN A O 1
ATOM 1285 N N . LEU A 1 168 ? -2.427 -5.414 7.113 1.00 90.69 168 LEU A N 1
ATOM 1286 C CA . LEU A 1 168 ? -3.252 -6.050 6.095 1.00 90.69 168 LEU A CA 1
ATOM 1287 C C . LEU A 1 168 ? -2.480 -7.188 5.447 1.00 90.69 168 LEU A C 1
ATOM 1289 O O . LEU A 1 168 ? -1.295 -7.064 5.159 1.00 90.69 168 LEU A O 1
ATOM 1293 N N . SER A 1 169 ? -3.155 -8.302 5.204 1.00 87.12 169 SER A N 1
ATOM 1294 C CA . SER A 1 169 ? -2.614 -9.425 4.441 1.00 87.12 169 SER A CA 1
ATOM 1295 C C . SER A 1 169 ? -3.492 -9.692 3.229 1.00 87.12 169 SER A C 1
ATOM 1297 O O . SER A 1 169 ? -4.717 -9.768 3.354 1.00 87.12 169 SER A O 1
ATOM 1299 N N . SER A 1 170 ? -2.862 -9.879 2.069 1.00 84.88 170 SER A N 1
ATOM 1300 C CA . SER A 1 170 ? -3.558 -10.274 0.844 1.00 84.88 170 SER A CA 1
ATOM 1301 C C . SER A 1 170 ? -4.343 -11.572 1.043 1.00 84.88 170 SER A C 1
ATOM 1303 O O . SER A 1 170 ? -3.786 -12.597 1.437 1.00 84.88 170 SER A O 1
ATOM 1305 N N . LYS A 1 171 ? -5.642 -11.531 0.742 1.00 87.75 171 LYS A N 1
ATOM 1306 C CA . LYS A 1 171 ? -6.535 -12.696 0.694 1.00 87.75 171 LYS A CA 1
ATOM 1307 C C . LYS A 1 171 ? -6.677 -13.234 -0.714 1.00 87.75 171 LYS A C 1
ATOM 1309 O O . LYS A 1 171 ? -6.607 -14.441 -0.922 1.00 87.75 171 LYS A O 1
ATOM 1314 N N . ILE A 1 172 ? -6.872 -12.334 -1.671 1.00 85.88 172 ILE A N 1
ATOM 1315 C CA . ILE A 1 172 ? -7.053 -12.669 -3.079 1.00 85.88 172 ILE A CA 1
ATOM 1316 C C . ILE A 1 172 ? -6.221 -11.703 -3.908 1.00 85.88 172 ILE A C 1
ATOM 1318 O O . ILE A 1 172 ? -6.209 -10.500 -3.648 1.00 85.88 172 ILE A O 1
ATOM 1322 N N . LEU A 1 173 ? -5.568 -12.245 -4.932 1.00 84.00 173 LEU A N 1
ATOM 1323 C CA . LEU A 1 173 ? -4.924 -11.487 -5.990 1.00 84.00 173 LEU A CA 1
ATOM 1324 C C . LEU A 1 173 ? -5.479 -11.975 -7.328 1.00 84.00 173 LEU A C 1
ATOM 1326 O O . LEU A 1 173 ? -5.368 -13.154 -7.663 1.00 84.00 173 LEU A O 1
ATOM 1330 N N . ALA A 1 174 ? -6.065 -11.062 -8.090 1.00 87.62 174 ALA A N 1
ATOM 1331 C CA . ALA A 1 174 ? -6.565 -11.304 -9.432 1.00 87.62 174 ALA A CA 1
ATOM 1332 C C . ALA A 1 174 ? -5.718 -10.543 -10.455 1.00 87.62 174 ALA A C 1
ATOM 1334 O O . ALA A 1 174 ? -5.110 -9.512 -10.155 1.00 87.62 174 ALA A O 1
ATOM 1335 N N . ARG A 1 175 ? -5.687 -11.055 -11.687 1.00 89.19 175 ARG A N 1
ATOM 1336 C CA . ARG A 1 175 ? -4.970 -10.422 -12.793 1.00 89.19 175 ARG A CA 1
ATOM 1337 C C . ARG A 1 175 ? -5.740 -10.533 -14.099 1.00 89.19 175 ARG A C 1
ATOM 1339 O O . ARG A 1 175 ? -6.448 -11.509 -14.333 1.00 89.19 175 ARG A O 1
ATOM 1346 N N . THR A 1 176 ? -5.543 -9.557 -14.972 1.00 88.62 176 THR A N 1
ATOM 1347 C CA . THR A 1 176 ? -5.975 -9.637 -16.373 1.00 88.62 176 THR A CA 1
ATOM 1348 C C . THR A 1 176 ? -5.137 -10.662 -17.148 1.00 88.62 176 THR A C 1
ATOM 1350 O O . THR A 1 176 ? -4.043 -11.046 -16.727 1.00 88.62 176 THR A O 1
ATOM 1353 N N . SER A 1 177 ? -5.633 -11.115 -18.302 1.00 91.81 177 SER A N 1
ATOM 1354 C CA . SER A 1 177 ? -4.982 -12.160 -19.108 1.00 91.81 177 SER A CA 1
ATOM 1355 C C . SER A 1 177 ? -3.569 -11.786 -19.572 1.00 91.81 177 SER A C 1
ATOM 1357 O O . SER A 1 177 ? -2.701 -12.657 -19.645 1.00 91.81 177 SER A O 1
ATOM 1359 N N . THR A 1 178 ? -3.324 -10.499 -19.831 1.00 88.56 178 THR A N 1
ATOM 1360 C CA . THR A 1 178 ? -2.041 -9.956 -20.307 1.00 88.56 178 THR A CA 1
ATOM 1361 C C . THR A 1 178 ? -1.109 -9.507 -19.182 1.00 88.56 178 THR A C 1
ATOM 1363 O O . THR A 1 178 ? 0.079 -9.282 -19.424 1.00 88.56 178 THR A O 1
ATOM 1366 N N . ALA A 1 179 ? -1.610 -9.385 -17.949 1.00 82.81 179 ALA A N 1
ATOM 1367 C CA . ALA A 1 179 ? -0.787 -9.025 -16.804 1.00 82.81 179 ALA A CA 1
ATOM 1368 C C . ALA A 1 179 ? 0.243 -10.122 -16.511 1.00 82.81 179 ALA A C 1
ATOM 1370 O O . ALA A 1 179 ? -0.053 -11.319 -16.603 1.00 82.81 179 ALA A O 1
ATOM 1371 N N . LYS A 1 180 ? 1.457 -9.713 -16.118 1.00 77.25 180 LYS A N 1
ATOM 1372 C CA . LYS A 1 180 ? 2.537 -10.643 -15.758 1.00 77.25 180 LYS A CA 1
ATOM 1373 C C . LYS A 1 180 ? 2.054 -11.630 -14.692 1.00 77.25 180 LYS A C 1
ATOM 1375 O O . LYS A 1 180 ? 1.342 -11.256 -13.761 1.00 77.25 180 LYS A O 1
ATOM 1380 N N . VAL A 1 181 ? 2.435 -12.899 -14.847 1.00 64.31 181 VAL A N 1
ATOM 1381 C CA . VAL A 1 181 ? 2.016 -13.960 -13.925 1.00 64.31 181 VAL A CA 1
ATOM 1382 C C . VAL A 1 181 ? 2.497 -13.632 -12.518 1.00 64.31 181 VAL A C 1
ATOM 1384 O O . VAL A 1 181 ? 3.682 -13.399 -12.286 1.00 64.31 181 VAL A O 1
ATOM 1387 N N . CYS A 1 182 ? 1.541 -13.636 -11.598 1.00 57.44 182 CYS A N 1
ATOM 1388 C CA . CYS A 1 182 ? 1.756 -13.505 -10.171 1.00 57.44 182 CYS A CA 1
ATOM 1389 C C . CYS A 1 182 ? 1.537 -14.890 -9.570 1.00 57.44 182 CYS A C 1
ATOM 1391 O O . CYS A 1 182 ? 0.458 -15.458 -9.738 1.00 57.44 182 CYS A O 1
ATOM 1393 N N . PHE A 1 183 ? 2.537 -15.460 -8.902 1.00 44.88 183 PHE A N 1
ATOM 1394 C CA . PHE A 1 183 ? 2.335 -16.715 -8.185 1.00 44.88 183 PHE A CA 1
ATOM 1395 C C . PHE A 1 183 ? 1.597 -16.423 -6.876 1.00 44.88 183 PHE A C 1
ATOM 1397 O O . PHE A 1 183 ? 2.201 -15.971 -5.906 1.00 44.88 183 PHE A O 1
ATOM 1404 N N . CYS A 1 184 ? 0.289 -16.676 -6.855 1.00 37.75 184 CYS A N 1
ATOM 1405 C CA . CYS A 1 184 ? -0.441 -16.897 -5.614 1.00 37.75 184 CYS A CA 1
ATOM 1406 C C . CYS A 1 184 ? -0.297 -18.384 -5.279 1.00 37.75 184 CYS A C 1
ATOM 1408 O O . CYS A 1 184 ? -0.787 -19.232 -6.022 1.00 37.75 184 CYS A O 1
ATOM 1410 N N . SER A 1 185 ? 0.398 -18.733 -4.196 1.00 33.59 185 SER A N 1
ATOM 1411 C CA . SER A 1 185 ? 0.307 -20.091 -3.656 1.00 33.59 185 SER A CA 1
ATOM 1412 C C . SER A 1 185 ? -0.956 -20.188 -2.800 1.00 33.59 185 SER A C 1
ATOM 1414 O O . SER A 1 185 ? -0.861 -20.247 -1.576 1.00 33.59 185 SER A O 1
ATOM 1416 N N . SER A 1 186 ? -2.135 -20.136 -3.417 1.00 39.12 186 SER A N 1
ATOM 1417 C CA . SER A 1 186 ? -3.366 -20.566 -2.760 1.00 39.12 186 SER A CA 1
ATOM 1418 C C . SER A 1 186 ? -3.542 -22.051 -3.049 1.00 39.12 186 SER A C 1
ATOM 1420 O O . SER A 1 186 ? -3.830 -22.441 -4.178 1.00 39.12 186 SER A O 1
ATOM 1422 N N . GLY A 1 187 ? -3.352 -22.882 -2.025 1.00 35.91 187 GLY A N 1
ATOM 1423 C CA . GLY A 1 187 ? -3.779 -24.282 -2.012 1.00 35.91 187 GLY A CA 1
ATOM 1424 C C . GLY A 1 187 ? -5.303 -24.406 -1.962 1.00 35.91 187 GLY A C 1
ATOM 1425 O O . GLY A 1 187 ? -5.836 -25.031 -1.058 1.00 35.91 187 GLY A O 1
ATOM 1426 N N . LEU A 1 188 ? -5.986 -23.781 -2.914 1.00 37.19 188 LEU A N 1
ATOM 1427 C CA . LEU A 1 188 ? -7.389 -24.002 -3.233 1.00 37.19 188 LEU A CA 1
ATOM 1428 C C . LEU A 1 188 ? -7.417 -24.265 -4.737 1.00 37.19 188 LEU A C 1
ATOM 1430 O O . LEU A 1 188 ? -7.515 -23.349 -5.550 1.00 37.19 188 LEU A O 1
ATOM 1434 N N . GLN A 1 189 ? -7.159 -25.528 -5.074 1.00 29.77 189 GLN A N 1
ATOM 1435 C CA . GLN A 1 189 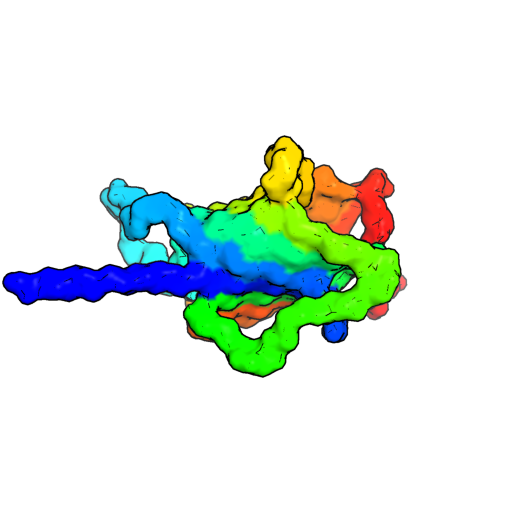? -7.730 -26.133 -6.268 1.00 29.77 189 GLN A CA 1
ATOM 1436 C C . GLN A 1 189 ? -9.210 -26.352 -5.949 1.00 29.77 189 GLN A C 1
ATOM 1438 O O . GLN A 1 189 ? -9.515 -26.856 -4.864 1.00 29.77 189 GLN A O 1
ATOM 1443 N N . ASP A 1 190 ? -10.081 -25.909 -6.853 1.00 33.97 190 ASP A N 1
ATOM 1444 C CA . ASP A 1 190 ? -11.460 -26.398 -6.919 1.00 33.97 190 ASP A CA 1
ATOM 1445 C C . ASP A 1 190 ? -11.479 -27.926 -7.110 1.00 33.97 190 ASP A C 1
ATOM 1447 O O . ASP A 1 190 ? -10.568 -28.446 -7.805 1.00 33.97 190 ASP A O 1
#